Protein 8G9J (pdb70)

Radius of gyration: 16.68 Å; Cα contacts (8 Å, |Δi|>4): 279; chains: 1; bounding box: 42×38×26 Å

Solvent-accessible surface area: 9509 Å² total; per-residue (Å²): 61,122,131,50,5,121,134,7,38,89,35,0,108,41,35,20,113,84,7,93,160,20,39,117,146,66,5,64,118,25,0,86,124,0,0,95,61,0,39,100,10,0,65,60,0,40,145,56,60,7,61,31,102,39,0,8,129,0,0,16,8,0,1,121,3,0,31,27,3,4,87,104,10,28,113,113,8,5,26,67,0,0,111,14,0,6,102,0,0,44,38,0,0,90,5,0,47,128,48,48,3,46,25,98,30,0,5,125,0,0,30,31,0,1,106,7,0,25,28,1,0,138,117,13,35,68,140,12,0,50,70,0,0,133,15,0,4,77,0,0,38,35,0,0,94,6,0,36,133,40,37,27,42,80,122,29,0,99,104,0,10,72,30,0,67,114,6,0,75,20,0,27,170,68,20,40,128,99,1,45,84,76,2,56,114,13,42,62,98,2,59,78,28,14,113,79,2,67,124,126,92

Sequence (201 aa):
SEEIVEEAETALKALLEEAEKGGKEDALEIAEKLAELAKEALEVLLEAGASPELIVRLAETALKALLAIAELGGEELALEIARILAELAEVALEVLLELGASPELIVRLAETALEALLAIARLGGEELALEIARILAELAEVALEVLLELGASPELIKKLAETAEEALEAIAKLGGEELAEEIAKILAELAEVAKEVQKEL

Secondary structure (DSSP, 8-state):
-HHHHHHHHHHHHHHHHHHHHS-HHHHHHHHHHHHHHHHHHHHHHHHTT--HHHHHHHHHHHHHHHHHHHHHS-HHHHHHHHHHHHHHHHHHHHHHHHTT--HHHHHHHHHHHHHHHHHHHHHS-HHHHHHHHHHHHHHHHHHHHHHHHT---HHHHHHHHHHHHHHHHHHHTTS-HHHHHHHHHHHHHHHHHHHHHHHT-

Nearest PDB structures (foldseek):
  8g9j-assembly1_A  TM=1.005E+00  e=4.587E-24  synthetic construct
  8g9k-assembly1_A  TM=9.853E-01  e=4.147E-16  synthetic construct
  7ue2-assembly1_A  TM=2.444E-01  e=4.153E-05  synthetic construct
  8ii8-assembly1_A  TM=2.478E-01  e=6.014E-01  Pleurotus salmoneostramineus

B-factor: mean 46.66, std 16.53, range [13.76, 113.14]

Structure (mmCIF, N/CA/C/O backbone):
data_8G9J
#
_entry.id   8G9J
#
_cell.length_a   49.701
_cell.length_b   49.701
_cell.length_c   129.260
_cell.angle_alpha   90.000
_cell.angle_beta   90.000
_cell.angle_gamma   90.000
#
_symmetry.space_group_name_H-M   'P 41 21 2'
#
loop_
_entity.id
_entity.type
_entity.pdbx_description
1 polymer THR1
2 water water
#
loop_
_atom_site.group_PDB
_atom_site.id
_atom_site.type_symbol
_atom_site.label_atom_id
_atom_site.label_alt_id
_atom_site.label_comp_id
_atom_site.label_asym_id
_atom_site.label_entity_id
_atom_site.label_seq_id
_atom_site.pdbx_PDB_ins_code
_atom_site.Cartn_x
_atom_site.Cartn_y
_atom_site.Cartn_z
_atom_site.occupancy
_atom_site.B_iso_or_equiv
_atom_site.auth_seq_id
_atom_site.auth_comp_id
_atom_site.auth_asym_id
_atom_site.auth_atom_id
_atom_site.pdbx_PDB_model_num
ATOM 1 N N . SER A 1 20 ? 23.71067 19.29334 30.31715 1.000 61.18897 1 SER A N 1
ATOM 2 C CA . SER A 1 20 ? 22.48646 18.81032 29.68672 1.000 62.66698 1 SER A CA 1
ATOM 3 C C . SER A 1 20 ? 22.80127 17.88556 28.51378 1.000 54.25164 1 SER A C 1
ATOM 4 O O . SER A 1 20 ? 22.45281 16.70452 28.53122 1.000 61.23280 1 SER A O 1
ATOM 7 N N . GLU A 1 21 ? 23.45909 18.43339 27.48914 1.000 47.91517 2 GLU A N 1
ATOM 8 C CA . GLU A 1 21 ? 23.85393 17.61642 26.34656 1.000 46.06654 2 GLU A CA 1
ATOM 9 C C . GLU A 1 21 ? 24.95727 16.63467 26.71853 1.000 45.33636 2 GLU A C 1
ATOM 10 O O . GLU A 1 21 ? 25.07528 15.57189 26.09801 1.000 36.99616 2 GLU A O 1
ATOM 16 N N . GLU A 1 22 ? 25.77169 16.96961 27.72246 1.000 46.42584 3 GLU A N 1
ATOM 17 C CA . GLU A 1 22 ? 26.77096 16.02442 28.20647 1.000 48.26260 3 GLU A CA 1
ATOM 18 C C . GLU A 1 22 ? 26.12449 14.89143 28.99202 1.000 42.63720 3 GLU A C 1
ATOM 19 O O . GLU A 1 22 ? 26.64068 13.76789 28.99833 1.000 44.82055 3 GLU A O 1
ATOM 25 N N . ILE A 1 23 ? 25.00672 15.17150 29.66636 1.000 33.58672 4 ILE A N 1
ATOM 26 C CA . ILE A 1 23 ? 24.25373 14.12229 30.34559 1.000 42.09056 4 ILE A CA 1
ATOM 27 C C . ILE A 1 23 ? 23.71126 13.11894 29.33572 1.000 47.89944 4 ILE A C 1
ATOM 28 O O . ILE A 1 23 ? 23.69621 11.90853 29.58908 1.000 48.17987 4 ILE A O 1
ATOM 33 N N . VAL A 1 24 ? 23.26176 13.60244 28.17539 1.000 41.61419 5 VAL A N 1
ATOM 34 C CA . VAL A 1 24 ? 22.77243 12.70296 27.13682 1.000 37.15394 5 VAL A CA 1
ATOM 35 C C . VAL A 1 24 ? 23.90659 11.83745 26.60438 1.000 34.03417 5 VAL A C 1
ATOM 36 O O . VAL A 1 24 ? 23.73884 10.62970 26.39501 1.000 29.15619 5 VAL A O 1
ATOM 40 N N . GLU A 1 25 ? 25.08333 12.43404 26.40009 1.000 40.66372 6 GLU A N 1
ATOM 41 C CA . GLU A 1 25 ? 26.20306 11.70429 25.81053 1.000 43.18706 6 GLU A CA 1
ATOM 42 C C . GLU A 1 25 ? 26.71019 10.60707 26.73962 1.000 42.04845 6 GLU A C 1
ATOM 43 O O . GLU A 1 25 ? 27.02760 9.49805 26.29123 1.000 32.64860 6 GLU A O 1
ATOM 49 N N . GLU A 1 26 ? 26.81512 10.90156 28.03785 1.000 40.93670 7 GLU A N 1
ATOM 50 C CA . GLU A 1 26 ? 27.24418 9.87312 28.97952 1.000 40.38021 7 GLU A CA 1
ATOM 51 C C . GLU A 1 26 ? 26.17654 8.79973 29.13972 1.000 27.69124 7 GLU A C 1
ATOM 52 O O . GLU A 1 26 ? 26.49354 7.60698 29.21038 1.000 35.28685 7 GLU A O 1
ATOM 58 N N . ALA A 1 27 ? 24.90578 9.20480 29.20061 1.000 40.02765 8 ALA A N 1
ATOM 59 C CA . ALA A 1 27 ? 23.82463 8.23326 29.32493 1.000 36.44929 8 ALA A CA 1
ATOM 60 C C . ALA A 1 27 ? 23.75855 7.32224 28.10652 1.000 35.75747 8 ALA A C 1
ATOM 61 O O . ALA A 1 27 ? 23.60249 6.10271 28.24263 1.000 34.31849 8 ALA A O 1
ATOM 63 N N . GLU A 1 28 ? 23.88392 7.89650 26.90825 1.000 34.77720 9 GLU A N 1
ATOM 64 C CA . GLU A 1 28 ? 23.83867 7.09834 25.68845 1.000 33.52916 9 GLU A CA 1
ATOM 65 C C . GLU A 1 28 ? 25.00774 6.12408 25.60670 1.000 37.34420 9 GLU A C 1
ATOM 66 O O . GLU A 1 28 ? 24.85670 5.02223 25.06520 1.000 43.01362 9 GLU A O 1
ATOM 72 N N . THR A 1 29 ? 26.17396 6.50774 26.13335 1.000 44.84427 10 THR A N 1
ATOM 73 C CA . THR A 1 29 ? 27.31123 5.59275 26.15853 1.000 31.97223 10 THR A CA 1
ATOM 74 C C . THR A 1 29 ? 27.01472 4.37267 27.01935 1.000 32.93303 10 THR A C 1
ATOM 75 O O . THR A 1 29 ? 27.37489 3.24691 26.65528 1.000 46.70997 10 THR A O 1
ATOM 79 N N . ALA A 1 30 ? 26.35605 4.57757 28.16352 1.000 39.51406 11 ALA A N 1
ATOM 80 C CA . ALA A 1 30 ? 25.99740 3.45723 29.02575 1.000 32.72007 11 ALA A CA 1
ATOM 81 C C . ALA A 1 30 ? 24.93846 2.57969 28.37420 1.000 35.47434 11 ALA A C 1
ATOM 82 O O . ALA A 1 30 ? 25.00185 1.34855 28.47262 1.000 33.53675 11 ALA A O 1
ATOM 84 N N . LEU A 1 31 ? 23.95723 3.19411 27.70465 1.000 31.81728 12 LEU A N 1
ATOM 85 C CA . LEU A 1 31 ? 22.91712 2.41582 27.03825 1.000 29.18242 12 LEU A CA 1
ATOM 86 C C . LEU A 1 31 ? 23.50846 1.51734 25.95893 1.000 40.18460 12 LEU A C 1
ATOM 87 O O . LEU A 1 31 ? 23.14368 0.34014 25.85470 1.000 38.64907 12 LEU A O 1
ATOM 92 N N . LYS A 1 32 ? 24.43325 2.04645 25.15542 1.000 27.57833 13 LYS A N 1
ATOM 93 C CA . LYS A 1 32 ? 25.08414 1.21320 24.15023 1.000 26.85015 13 LYS A CA 1
ATOM 94 C C . LYS A 1 32 ? 25.99995 0.17987 24.79727 1.000 37.06320 13 LYS A C 1
ATOM 95 O O . LYS A 1 32 ? 26.07500 -0.96472 24.33424 1.000 28.95191 13 LYS A O 1
ATOM 101 N N . ALA A 1 33 ? 26.69379 0.55713 25.87608 1.000 33.26195 14 ALA A N 1
ATOM 102 C CA . ALA A 1 33 ? 27.56827 -0.39421 26.55719 1.000 26.13819 14 ALA A CA 1
ATOM 103 C C . ALA A 1 33 ? 26.78092 -1.57807 27.10353 1.000 28.96795 14 ALA A C 1
ATOM 104 O O . ALA A 1 33 ? 27.23580 -2.72472 27.01672 1.000 32.55708 14 ALA A O 1
ATOM 106 N N . LEU A 1 34 ? 25.59896 -1.32179 27.67159 1.000 37.95132 15 LEU A N 1
ATOM 107 C CA . LEU A 1 34 ? 24.76800 -2.41179 28.17656 1.000 33.15814 15 LEU A CA 1
ATOM 108 C C . LEU A 1 34 ? 24.22041 -3.26144 27.03891 1.000 38.69210 15 LEU A C 1
ATOM 109 O O . LEU A 1 34 ? 24.13391 -4.48965 27.15897 1.000 48.52688 15 LEU A O 1
ATOM 114 N N . LEU A 1 35 ? 23.84294 -2.62107 25.92986 1.000 33.93033 16 LEU A N 1
ATOM 115 C CA . LEU A 1 35 ? 23.33903 -3.35547 24.77538 1.000 35.27139 16 LEU A CA 1
ATOM 116 C C . LEU A 1 35 ? 24.35678 -4.37622 24.28228 1.000 36.30322 16 LEU A C 1
ATOM 117 O O . LEU A 1 35 ? 23.99775 -5.51676 23.96692 1.000 44.74145 16 LEU A O 1
ATOM 122 N N . GLU A 1 36 ? 25.63463 -3.98734 24.22192 1.000 47.42496 17 GLU A N 1
ATOM 123 C CA . GLU A 1 36 ? 26.67278 -4.90843 23.76923 1.000 38.49356 17 GLU A CA 1
ATOM 124 C C . GLU A 1 36 ? 26.76200 -6.12679 24.67738 1.000 44.02007 17 GLU A C 1
ATOM 125 O O . GLU A 1 36 ? 26.87185 -7.26114 24.19797 1.000 56.05517 17 GLU A O 1
ATOM 131 N N . GLU A 1 37 ? 26.71328 -5.91443 25.99428 1.000 43.43930 18 GLU A N 1
ATOM 132 C CA . GLU A 1 37 ? 26.76655 -7.03601 26.92370 1.000 42.77503 18 GLU A CA 1
ATOM 133 C C . GLU A 1 37 ? 25.48265 -7.85110 26.91557 1.000 35.21541 18 GLU A C 1
ATOM 134 O O . GLU A 1 37 ? 25.49398 -9.00488 27.35766 1.000 47.65602 18 GLU A O 1
ATOM 140 N N . ALA A 1 38 ? 24.37901 -7.28153 26.42804 1.000 43.37187 19 ALA A N 1
ATOM 141 C CA . ALA A 1 38 ? 23.16701 -8.07149 26.24748 1.000 50.24571 19 ALA A CA 1
ATOM 142 C C . ALA A 1 38 ? 23.29760 -9.00952 25.05469 1.000 57.15151 19 ALA A C 1
ATOM 143 O O . ALA A 1 38 ? 22.82905 -10.15243 25.10350 1.000 55.08854 19 ALA A O 1
ATOM 145 N N . GLU A 1 39 ? 23.94249 -8.54540 23.98292 1.000 45.80125 20 GLU A N 1
ATOM 146 C CA . GLU A 1 39 ? 24.13799 -9.38457 22.80570 1.000 54.49105 20 GLU A CA 1
ATOM 147 C C . GLU A 1 39 ? 25.17093 -10.47421 23.07051 1.000 65.13755 20 GLU A C 1
ATOM 148 O O . GLU A 1 39 ? 24.96345 -11.63986 22.71423 1.000 58.72867 20 GLU A O 1
ATOM 154 N N . LYS A 1 40 ? 26.29592 -10.10961 23.69101 1.000 72.11991 21 LYS A N 1
ATOM 155 C CA . LYS A 1 40 ? 27.33817 -11.08822 23.98863 1.000 66.15311 21 LYS A CA 1
ATOM 156 C C . LYS A 1 40 ? 26.81323 -12.19191 24.89899 1.000 66.43995 21 LYS A C 1
ATOM 157 O O . LYS A 1 40 ? 26.99613 -13.38329 24.62192 1.000 79.71664 21 LYS A O 1
ATOM 163 N N . GLY A 1 41 ? 26.15788 -11.81441 25.99064 1.000 58.62346 22 GLY A N 1
ATOM 164 C CA . GLY A 1 41 ? 25.59658 -12.79418 26.89337 1.000 78.11037 22 GLY A CA 1
ATOM 165 C C . GLY A 1 41 ? 24.38846 -13.49525 26.30139 1.000 72.22400 22 GLY A C 1
ATOM 166 O O . GLY A 1 41 ? 23.81360 -13.08730 25.29080 1.000 50.95321 22 GLY A O 1
ATOM 167 N N . GLY A 1 42 ? 24.00271 -14.58784 26.95265 1.000 82.32824 23 GLY A N 1
ATOM 168 C CA . GLY A 1 42 ? 22.82464 -15.31989 26.54197 1.000 76.50330 23 GLY A CA 1
ATOM 169 C C . GLY A 1 42 ? 21.54685 -14.59265 26.91214 1.000 73.01927 23 GLY A C 1
ATOM 170 O O . GLY A 1 42 ? 21.54590 -13.55116 27.57027 1.000 77.29953 23 GLY A O 1
ATOM 171 N N . LYS A 1 43 ? 20.42405 -15.16575 26.47394 1.000 76.72639 24 LYS A N 1
ATOM 172 C CA . LYS A 1 43 ? 19.12530 -14.57184 26.76784 1.000 72.89799 24 LYS A CA 1
ATOM 173 C C . LYS A 1 43 ? 18.77383 -14.62729 28.24944 1.000 69.90354 24 LYS A C 1
ATOM 174 O O . LYS A 1 43 ? 17.82176 -13.95881 28.66802 1.000 80.56579 24 LYS A O 1
ATOM 180 N N . GLU A 1 44 ? 19.51221 -15.40374 29.04663 1.000 80.97745 25 GLU A N 1
ATOM 181 C CA . GLU A 1 44 ? 19.26372 -15.44394 30.48471 1.000 84.62191 25 GLU A CA 1
ATOM 182 C C . GLU A 1 44 ? 19.62054 -14.11691 31.14474 1.000 74.04482 25 GLU A C 1
ATOM 183 O O . GLU A 1 44 ? 18.89020 -13.63134 32.01745 1.000 62.74616 25 GLU A O 1
ATOM 189 N N . ASP A 1 45 ? 20.73801 -13.51794 30.74185 1.000 85.53809 26 ASP A N 1
ATOM 190 C CA . ASP A 1 45 ? 21.17605 -12.24094 31.28297 1.000 83.36332 26 ASP A CA 1
ATOM 191 C C . ASP A 1 45 ? 20.62707 -11.04998 30.50872 1.000 77.05538 26 ASP A C 1
ATOM 192 O O . ASP A 1 45 ? 20.75200 -9.91410 30.97915 1.000 66.39265 26 ASP A O 1
ATOM 197 N N . ALA A 1 46 ? 20.01934 -11.28083 29.34218 1.000 78.88685 27 ALA A N 1
ATOM 198 C CA . ALA A 1 46 ? 19.50023 -10.18286 28.53650 1.000 58.72265 27 ALA A CA 1
ATOM 199 C C . ALA A 1 46 ? 18.32013 -9.48154 29.19427 1.000 58.49817 27 ALA A C 1
ATOM 200 O O . ALA A 1 46 ? 18.04311 -8.32422 28.86379 1.000 52.26780 27 ALA A O 1
ATOM 202 N N . LEU A 1 47 ? 17.61681 -10.14713 30.11077 1.000 67.07185 28 LEU A N 1
ATOM 203 C CA . LEU A 1 47 ? 16.49917 -9.49025 30.77762 1.000 54.82656 28 LEU A CA 1
ATOM 204 C C . LEU A 1 47 ? 16.97215 -8.59993 31.92015 1.000 46.51500 28 LEU A C 1
ATOM 205 O O . LEU A 1 47 ? 16.42395 -7.51108 32.12597 1.000 52.27737 28 LEU A O 1
ATOM 210 N N . GLU A 1 48 ? 17.97886 -9.04654 32.67756 1.000 47.59630 29 GLU A N 1
ATOM 211 C CA . GLU A 1 48 ? 18.55260 -8.19250 33.71285 1.000 60.75772 29 GLU A CA 1
ATOM 212 C C . GLU A 1 48 ? 19.20285 -6.95654 33.10354 1.000 55.24818 29 GLU A C 1
ATOM 213 O O . GLU A 1 48 ? 19.15091 -5.86738 33.68638 1.000 44.84639 29 GLU A O 1
ATOM 219 N N . ILE A 1 49 ? 19.81460 -7.10307 31.92616 1.000 50.11969 30 ILE A N 1
ATOM 220 C CA . ILE A 1 49 ? 20.43463 -5.95647 31.27049 1.000 47.23375 30 ILE A CA 1
ATOM 221 C C . ILE A 1 49 ? 19.36889 -5.03235 30.69425 1.000 44.12552 30 ILE A C 1
ATOM 222 O O . ILE A 1 49 ? 19.52307 -3.80458 30.70076 1.000 35.03619 30 ILE A O 1
ATOM 227 N N . ALA A 1 50 ? 18.26795 -5.60317 30.19525 1.000 40.67052 31 ALA A N 1
ATOM 228 C CA . ALA A 1 50 ? 17.17764 -4.77811 29.68454 1.000 33.58320 31 ALA A CA 1
ATOM 229 C C . ALA A 1 50 ? 16.54157 -3.96318 30.80074 1.000 37.63205 31 ALA A C 1
ATOM 230 O O . ALA A 1 50 ? 16.20816 -2.78803 30.61008 1.000 40.97803 31 ALA A O 1
ATOM 232 N N . GLU A 1 51 ? 16.37132 -4.56467 31.97898 1.000 39.37491 32 GLU A N 1
ATOM 233 C CA . GLU A 1 51 ? 15.80994 -3.81412 33.09677 1.000 28.17647 32 GLU A CA 1
ATOM 234 C C . GLU A 1 51 ? 16.79796 -2.77652 33.61035 1.000 39.48503 32 GLU A C 1
ATOM 235 O O . GLU A 1 51 ? 16.39891 -1.69222 34.05202 1.000 39.68081 32 GLU A O 1
ATOM 241 N N . LYS A 1 52 ? 18.09304 -3.09327 33.56306 1.000 51.00462 33 LYS A N 1
ATOM 242 C CA . LYS A 1 52 ? 19.10596 -2.14035 34.00307 1.000 42.30226 33 LYS A CA 1
ATOM 243 C C . LYS A 1 52 ? 19.29631 -1.02418 32.98376 1.000 43.49815 33 LYS A C 1
ATOM 244 O O . LYS A 1 52 ? 19.68274 0.09241 33.34880 1.000 44.36739 33 LYS A O 1
ATOM 250 N N . LEU A 1 53 ? 19.02162 -1.30633 31.70866 1.000 45.34935 34 LEU A N 1
ATOM 251 C CA . LEU A 1 53 ? 19.12111 -0.28556 30.67044 1.000 36.41801 34 LEU A CA 1
ATOM 252 C C . LEU A 1 53 ? 17.97930 0.72111 30.77511 1.000 45.14064 34 LEU A C 1
ATOM 253 O O . LEU A 1 53 ? 18.17592 1.92205 30.55032 1.000 36.86607 34 LEU A O 1
ATOM 258 N N . ALA A 1 54 ? 16.77952 0.25373 31.12220 1.000 48.41640 35 ALA A N 1
ATOM 259 C CA . ALA A 1 54 ? 15.64521 1.16203 31.23941 1.000 45.79805 35 ALA A CA 1
ATOM 260 C C . ALA A 1 54 ? 15.71763 1.99081 32.51492 1.000 39.26519 35 ALA A C 1
ATOM 261 O O . ALA A 1 54 ? 15.36794 3.17629 32.50549 1.000 42.97449 35 ALA A O 1
ATOM 263 N N . GLU A 1 55 ? 16.15679 1.38626 33.62223 1.000 34.18313 36 GLU A N 1
ATOM 264 C CA . GLU A 1 55 ? 16.30410 2.14740 34.85800 1.000 35.93532 36 GLU A CA 1
ATOM 265 C C . GLU A 1 55 ? 17.37037 3.22706 34.72560 1.000 34.41694 36 GLU A C 1
ATOM 266 O O . GLU A 1 55 ? 17.23141 4.30848 35.30720 1.000 41.97794 36 GLU A O 1
ATOM 272 N N . LEU A 1 56 ? 18.43509 2.96137 33.96904 1.000 36.22855 37 LEU A N 1
ATOM 273 C CA . LEU A 1 56 ? 19.43617 3.99624 33.73970 1.000 36.96119 37 LEU A CA 1
ATOM 274 C C . LEU A 1 56 ? 18.87220 5.11046 32.86924 1.000 37.24723 37 LEU A C 1
ATOM 275 O O . LEU A 1 56 ? 19.12687 6.29492 33.11847 1.000 54.21964 37 LEU A O 1
ATOM 280 N N . ALA A 1 57 ? 18.10651 4.75017 31.84055 1.000 30.79330 38 ALA A N 1
ATOM 281 C CA . ALA A 1 57 ? 17.51499 5.76623 30.97955 1.000 32.77059 38 ALA A CA 1
ATOM 282 C C . ALA A 1 57 ? 16.47077 6.58164 31.72609 1.000 32.09309 38 ALA A C 1
ATOM 283 O O . ALA A 1 57 ? 16.41072 7.80771 31.57903 1.000 27.20773 38 ALA A O 1
ATOM 285 N N . LYS A 1 58 ? 15.63786 5.92256 32.53157 1.000 31.12184 39 LYS A N 1
ATOM 286 C CA . LYS A 1 58 ? 14.63412 6.66103 33.28865 1.000 24.03577 39 LYS A CA 1
ATOM 287 C C . LYS A 1 58 ? 15.28165 7.62482 34.27228 1.000 29.04536 39 LYS A C 1
ATOM 288 O O . LYS A 1 58 ? 14.85595 8.77963 34.38173 1.000 37.18782 39 LYS A O 1
ATOM 294 N N . GLU A 1 59 ? 16.33254 7.18465 34.96967 1.000 34.19974 40 GLU A N 1
ATOM 295 C CA . GLU A 1 59 ? 17.00589 8.07033 35.91332 1.000 32.90433 40 GLU A CA 1
ATOM 296 C C . GLU A 1 59 ? 17.67418 9.23298 35.19671 1.000 35.47127 40 GLU A C 1
ATOM 297 O O . GLU A 1 59 ? 17.77896 10.32992 35.75609 1.000 49.36122 40 GLU A O 1
ATOM 303 N N . ALA A 1 60 ? 18.12325 9.01622 33.95886 1.000 41.68104 41 ALA A N 1
ATOM 304 C CA . ALA A 1 60 ? 18.74054 10.09338 33.19446 1.000 35.89967 41 ALA A CA 1
ATOM 305 C C . ALA A 1 60 ? 17.70285 11.08592 32.68824 1.000 47.05739 41 ALA A C 1
ATOM 306 O O . ALA A 1 60 ? 18.00931 12.27317 32.51853 1.000 56.48932 41 ALA A O 1
ATOM 308 N N . LEU A 1 61 ? 16.47885 10.61811 32.43096 1.000 46.36368 42 LEU A N 1
ATOM 309 C CA . LEU A 1 61 ? 15.41104 11.52723 32.03182 1.000 32.90127 42 LEU A CA 1
ATOM 310 C C . LEU A 1 61 ? 15.05593 12.48319 33.16234 1.000 38.57356 42 LEU A C 1
ATOM 311 O O . LEU A 1 61 ? 14.74683 13.65436 32.91597 1.000 46.16061 42 LEU A O 1
ATOM 316 N N . GLU A 1 62 ? 15.09830 12.00471 34.40965 1.000 48.18263 43 GLU A N 1
ATOM 317 C CA . GLU A 1 62 ? 14.77787 12.87141 35.53973 1.000 51.60187 43 GLU A CA 1
ATOM 318 C C . GLU A 1 62 ? 15.85548 13.92846 35.74351 1.000 51.11750 43 GLU A C 1
ATOM 319 O O . GLU A 1 62 ? 15.55233 15.06707 36.11775 1.000 61.60498 43 GLU A O 1
ATOM 325 N N . VAL A 1 63 ? 17.11980 13.57046 35.50646 1.000 55.23344 44 VAL A N 1
ATOM 326 C CA . VAL A 1 63 ? 18.19736 14.55131 35.60519 1.000 43.97499 44 VAL A CA 1
ATOM 327 C C . VAL A 1 63 ? 18.03432 15.62225 34.53547 1.000 46.51384 44 VAL A C 1
ATOM 328 O O . VAL A 1 63 ? 18.23373 16.81529 34.79335 1.000 52.54270 44 VAL A O 1
ATOM 332 N N . LEU A 1 64 ? 17.66347 15.21571 33.31906 1.000 41.83532 45 LEU A N 1
ATOM 333 C CA . LEU A 1 64 ? 17.39398 16.19063 32.26891 1.000 45.88281 45 LEU A CA 1
ATOM 334 C C . LEU A 1 64 ? 16.11333 16.96642 32.54283 1.000 48.70611 45 LEU A C 1
ATOM 335 O O . LEU A 1 64 ? 15.95409 18.09079 32.05352 1.000 50.57692 45 LEU A O 1
ATOM 340 N N . LEU A 1 65 ? 15.19135 16.38041 33.31004 1.000 55.40936 46 LEU A N 1
ATOM 341 C CA . LEU A 1 65 ? 13.96406 17.07988 33.67820 1.000 50.72708 46 LEU A CA 1
ATOM 342 C C . LEU A 1 65 ? 14.25911 18.26117 34.59368 1.000 56.62658 46 LEU A C 1
ATOM 343 O O . LEU A 1 65 ? 13.84231 19.39292 34.31959 1.000 54.70738 46 LEU A O 1
ATOM 348 N N . GLU A 1 66 ? 14.98030 18.01545 35.68976 1.000 72.57669 47 GLU A N 1
ATOM 349 C CA . GLU A 1 66 ? 15.29848 19.07323 36.64012 1.000 67.83025 47 GLU A CA 1
ATOM 350 C C . GLU A 1 66 ? 16.37386 20.02165 36.12649 1.000 64.01890 47 GLU A C 1
ATOM 351 O O . GLU A 1 66 ? 16.55293 21.09720 36.70886 1.000 78.64643 47 GLU A O 1
ATOM 357 N N . ALA A 1 67 ? 17.07956 19.65914 35.05558 1.000 60.11301 48 ALA A N 1
ATOM 358 C CA . ALA A 1 67 ? 18.09070 20.51708 34.45248 1.000 49.10195 48 ALA A CA 1
ATOM 359 C C . ALA A 1 67 ? 17.53565 21.40939 33.34891 1.000 55.00867 48 ALA A C 1
ATOM 360 O O . ALA A 1 67 ? 18.28364 22.22708 32.80317 1.000 67.74298 48 ALA A O 1
ATOM 362 N N . GLY A 1 68 ? 16.25485 21.27354 33.00704 1.000 46.65394 49 GLY A N 1
ATOM 363 C CA . GLY A 1 68 ? 15.64197 22.10204 31.98581 1.000 54.89345 49 GLY A CA 1
ATOM 364 C C . GLY A 1 68 ? 16.20235 21.88337 30.59417 1.000 53.70267 49 GLY A C 1
ATOM 365 O O . GLY A 1 68 ? 16.48602 22.84727 29.87749 1.000 55.67446 49 GLY A O 1
ATOM 366 N N . ALA A 1 69 ? 16.35731 20.62283 30.19711 1.000 44.17593 50 ALA A N 1
ATOM 367 C CA . ALA A 1 69 ? 16.95487 20.28174 28.91590 1.000 50.30116 50 ALA A CA 1
ATOM 368 C C . ALA A 1 69 ? 15.95301 20.45780 27.77664 1.000 49.78352 50 ALA A C 1
ATOM 369 O O . ALA A 1 69 ? 14.73416 20.42579 27.97145 1.000 52.04184 50 ALA A O 1
ATOM 371 N N . SER A 1 70 ? 16.48736 20.65084 26.57274 1.000 52.38165 51 SER A N 1
ATOM 372 C CA . SER A 1 70 ? 15.63202 20.79975 25.40393 1.000 48.57257 51 SER A CA 1
ATOM 373 C C . SER A 1 70 ? 14.86224 19.50525 25.16137 1.000 50.82933 51 SER A C 1
ATOM 374 O O . SER A 1 70 ? 15.39827 18.41571 25.39380 1.000 49.02957 51 SER A O 1
ATOM 377 N N . PRO A 1 71 ? 13.60756 19.57576 24.71119 1.000 51.63071 52 PRO A N 1
ATOM 378 C CA . PRO A 1 71 ? 12.82804 18.34314 24.51975 1.000 47.30406 52 PRO A CA 1
ATOM 379 C C . PRO A 1 71 ? 13.42482 17.39677 23.49272 1.000 37.68507 52 PRO A C 1
ATOM 380 O O . PRO A 1 71 ? 13.15321 16.19071 23.55434 1.000 40.89475 52 PRO A O 1
ATOM 384 N N . GLU A 1 72 ? 14.23337 17.89671 22.55557 1.000 39.37033 53 GLU A N 1
ATOM 385 C CA . GLU A 1 72 ? 14.86804 17.00817 21.58662 1.000 35.42761 53 GLU A CA 1
ATOM 386 C C . GLU A 1 72 ? 15.85908 16.07048 22.26407 1.000 33.61243 53 GLU A C 1
ATOM 387 O O . GLU A 1 72 ? 15.96440 14.89661 21.88975 1.000 31.97057 53 GLU A O 1
ATOM 393 N N . LEU A 1 73 ? 16.59206 16.56781 23.26458 1.000 41.88498 54 LEU A N 1
ATOM 394 C CA . LEU A 1 73 ? 17.49206 15.70200 24.02086 1.000 45.43691 54 LEU A CA 1
ATOM 395 C C . LEU A 1 73 ? 16.72075 14.61028 24.75248 1.000 36.02639 54 LEU A C 1
ATOM 396 O O . LEU A 1 73 ? 17.17709 13.46380 24.82723 1.000 33.47203 54 LEU A O 1
ATOM 401 N N . ILE A 1 74 ? 15.54856 14.94984 25.29431 1.000 32.14514 55 ILE A N 1
ATOM 402 C CA . ILE A 1 74 ? 14.70030 13.95546 25.94557 1.000 24.57476 55 ILE A CA 1
ATOM 403 C C . ILE A 1 74 ? 14.26514 12.89030 24.94757 1.000 37.19687 55 ILE A C 1
ATOM 404 O O . ILE A 1 74 ? 14.26464 11.69077 25.25497 1.000 33.36248 55 ILE A O 1
ATOM 409 N N . VAL A 1 75 ? 13.88561 13.31140 23.73767 1.000 32.09957 56 VAL A N 1
ATOM 410 C CA . VAL A 1 75 ? 13.42263 12.36541 22.72754 1.000 20.65716 56 VAL A CA 1
ATOM 411 C C . VAL A 1 75 ? 14.56834 11.48453 22.25016 1.000 25.57657 56 VAL A C 1
ATOM 412 O O . VAL A 1 75 ? 14.41160 10.26514 22.10750 1.000 32.01012 56 VAL A O 1
ATOM 416 N N . ARG A 1 76 ? 15.73440 12.08156 21.99044 1.000 18.62866 57 ARG A N 1
ATOM 417 C CA . ARG A 1 76 ? 16.89157 11.29139 21.57739 1.000 33.76909 57 ARG A CA 1
ATOM 418 C C . ARG A 1 76 ? 17.23855 10.23889 22.62378 1.000 35.12669 57 ARG A C 1
ATOM 419 O O . ARG A 1 76 ? 17.36893 9.04914 22.30785 1.000 23.89285 57 ARG A O 1
ATOM 427 N N . LEU A 1 77 ? 17.38228 10.66210 23.88262 1.000 32.92617 58 LEU A N 1
ATOM 428 C CA . LEU A 1 77 ? 17.68477 9.71946 24.95452 1.000 30.05846 58 LEU A CA 1
ATOM 429 C C . LEU A 1 77 ? 16.61519 8.63921 25.05694 1.000 24.45281 58 LEU A C 1
ATOM 430 O O . LEU A 1 77 ? 16.93120 7.45570 25.22507 1.000 28.24442 58 LEU A O 1
ATOM 435 N N . ALA A 1 78 ? 15.34260 9.02389 24.94634 1.000 35.32273 59 ALA A N 1
ATOM 436 C CA . ALA A 1 78 ? 14.26856 8.03891 25.02106 1.000 22.95782 59 ALA A CA 1
ATOM 437 C C . ALA A 1 78 ? 14.33735 7.06124 23.85360 1.000 29.03440 59 ALA A C 1
ATOM 438 O O . ALA A 1 78 ? 14.31408 5.84102 24.05252 1.000 31.70222 59 ALA A O 1
ATOM 440 N N . GLU A 1 79 ? 14.44055 7.58093 22.62593 1.000 36.70383 60 GLU A N 1
ATOM 441 C CA . GLU A 1 79 ? 14.48161 6.71241 21.45226 1.000 34.75422 60 GLU A CA 1
ATOM 442 C C . GLU A 1 79 ? 15.71984 5.82453 21.45736 1.000 38.21537 60 GLU A C 1
ATOM 443 O O . GLU A 1 79 ? 15.66234 4.66796 21.02289 1.000 36.58667 60 GLU A O 1
ATOM 449 N N . THR A 1 80 ? 16.85558 6.35342 21.92321 1.000 27.73871 61 THR A N 1
ATOM 450 C CA . THR A 1 80 ? 18.05622 5.53037 22.03227 1.000 26.12195 61 THR A CA 1
ATOM 451 C C . THR A 1 80 ? 17.80299 4.31613 22.91504 1.000 22.47591 61 THR A C 1
ATOM 452 O O . THR A 1 80 ? 18.18610 3.19182 22.56803 1.000 19.17101 61 THR A O 1
ATOM 456 N N . ALA A 1 81 ? 17.13831 4.52183 24.05357 1.000 29.82506 62 ALA A N 1
ATOM 457 C CA . ALA A 1 81 ? 16.82910 3.40492 24.93597 1.000 30.78049 62 ALA A CA 1
ATOM 458 C C . ALA A 1 81 ? 15.71842 2.53611 24.36718 1.000 19.28946 62 ALA A C 1
ATOM 459 O O . ALA A 1 81 ? 15.72208 1.31890 24.57691 1.000 26.44099 62 ALA A O 1
ATOM 461 N N . LEU A 1 82 ? 14.76587 3.13292 23.64508 1.000 21.40493 63 LEU A N 1
ATOM 462 C CA . LEU A 1 82 ? 13.71428 2.33347 23.02233 1.000 21.16254 63 LEU A CA 1
ATOM 463 C C . LEU A 1 82 ? 14.28477 1.41154 21.95110 1.000 20.71195 63 LEU A C 1
ATOM 464 O O . LEU A 1 82 ? 13.89860 0.24035 21.86490 1.000 25.65238 63 LEU A O 1
ATOM 469 N N . LYS A 1 83 ? 15.21121 1.91461 21.13074 1.000 21.79935 64 LYS A N 1
ATOM 470 C CA . LYS A 1 83 ? 15.81467 1.06891 20.10522 1.000 21.20920 64 LYS A CA 1
ATOM 471 C C . LYS A 1 83 ? 16.64104 -0.05179 20.72860 1.000 29.40941 64 LYS A C 1
ATOM 472 O O . LYS A 1 83 ? 16.55153 -1.20978 20.29939 1.000 23.30900 64 LYS A O 1
ATOM 478 N N . ALA A 1 84 ? 17.44062 0.26849 21.75026 1.000 19.94710 65 ALA A N 1
ATOM 479 C CA . ALA A 1 84 ? 18.22188 -0.76150 22.43023 1.000 26.67703 65 ALA A CA 1
ATOM 480 C C . ALA A 1 84 ? 17.32338 -1.84722 23.01307 1.000 30.43209 65 ALA A C 1
ATOM 481 O O . ALA A 1 84 ? 17.60979 -3.04202 22.87164 1.000 35.86815 65 ALA A O 1
ATOM 483 N N . LEU A 1 85 ? 16.23439 -1.45077 23.67781 1.000 19.46178 66 LEU A N 1
ATOM 484 C CA . LEU A 1 85 ? 15.28949 -2.43084 24.20440 1.000 15.79021 66 LEU A CA 1
ATOM 485 C C . LEU A 1 85 ? 14.69127 -3.27379 23.08652 1.000 24.67562 66 LEU A C 1
ATOM 486 O O . LEU A 1 85 ? 14.56201 -4.49679 23.22119 1.000 29.48478 66 LEU A O 1
ATOM 491 N N . LEU A 1 86 ? 14.32584 -2.63653 21.97132 1.000 25.21383 67 LEU A N 1
ATOM 492 C CA . LEU A 1 86 ? 13.81414 -3.37965 20.82563 1.000 18.87219 67 LEU A CA 1
ATOM 493 C C . LEU A 1 86 ? 14.84769 -4.36970 20.30547 1.000 28.04397 67 LEU A C 1
ATOM 494 O O . LEU A 1 86 ? 14.51350 -5.52009 19.99786 1.000 36.08791 67 LEU A O 1
ATOM 499 N N . ALA A 1 87 ? 16.11140 -3.94311 20.20839 1.000 27.01435 68 ALA A N 1
ATOM 500 C CA . ALA A 1 87 ? 17.15780 -4.82890 19.70576 1.000 27.77882 68 ALA A CA 1
ATOM 501 C C . ALA A 1 87 ? 17.28849 -6.07703 20.56833 1.000 33.48976 68 ALA A C 1
ATOM 502 O O . ALA A 1 87 ? 17.45351 -7.18628 20.04668 1.000 37.75082 68 ALA A O 1
ATOM 504 N N . ILE A 1 88 ? 17.21145 -5.91656 21.89143 1.000 21.25563 69 ILE A N 1
ATOM 505 C CA . ILE A 1 88 ? 17.28038 -7.06749 22.78596 1.000 27.00407 69 ILE A CA 1
ATOM 506 C C . ILE A 1 88 ? 16.06945 -7.97363 22.58752 1.000 28.79420 69 ILE A C 1
ATOM 507 O O . ILE A 1 88 ? 16.19393 -9.20428 22.57366 1.000 36.03418 69 ILE A O 1
ATOM 512 N N . ALA A 1 89 ? 14.88156 -7.38494 22.42241 1.000 34.74030 70 ALA A N 1
ATOM 513 C CA . ALA A 1 89 ? 13.68127 -8.19228 22.22282 1.000 33.65722 70 ALA A CA 1
ATOM 514 C C . ALA A 1 89 ? 13.73320 -8.94563 20.90017 1.000 33.87481 70 ALA A C 1
ATOM 515 O O . ALA A 1 89 ? 13.31230 -10.10632 20.82320 1.000 34.75407 70 ALA A O 1
ATOM 517 N N . GLU A 1 90 ? 14.24064 -8.30173 19.84738 1.000 36.22431 71 GLU A N 1
ATOM 518 C CA . GLU A 1 90 ? 14.38949 -8.98482 18.56670 1.000 38.18917 71 GLU A CA 1
ATOM 519 C C . GLU A 1 90 ? 15.34762 -10.16370 18.68546 1.000 42.02415 71 GLU A C 1
ATOM 520 O O . GLU A 1 90 ? 15.03958 -11.27598 18.24380 1.000 45.29224 71 GLU A O 1
ATOM 526 N N . LEU A 1 91 ? 16.51568 -9.93945 19.29157 1.000 37.06203 72 LEU A N 1
ATOM 527 C CA . LEU A 1 91 ? 17.47730 -11.02200 19.47332 1.000 37.67541 72 LEU A CA 1
ATOM 528 C C . LEU A 1 91 ? 16.93985 -12.08544 20.41771 1.000 36.07072 72 LEU A C 1
ATOM 529 O O . LEU A 1 91 ? 17.19756 -13.28030 20.23154 1.000 44.38239 72 LEU A O 1
ATOM 534 N N . GLY A 1 92 ? 16.20274 -11.66847 21.43874 1.000 46.65437 73 GLY A N 1
ATOM 535 C CA . GLY A 1 92 ? 15.68383 -12.59665 22.42054 1.000 47.99805 73 GLY A CA 1
ATOM 536 C C . GLY A 1 92 ? 14.46943 -13.35953 21.92608 1.000 46.33266 73 GLY A C 1
ATOM 537 O O . GLY A 1 92 ? 13.85792 -13.03951 20.90335 1.000 41.81256 73 GLY A O 1
ATOM 538 N N . GLY A 1 93 ? 14.10950 -14.38650 22.69038 1.000 43.87528 74 GLY A N 1
ATOM 539 C CA . GLY A 1 93 ? 13.04002 -15.28084 22.30397 1.000 81.10392 74 GLY A CA 1
ATOM 540 C C . GLY A 1 93 ? 11.66570 -14.64317 22.37988 1.000 71.14169 74 GLY A C 1
ATOM 541 O O . GLY A 1 93 ? 11.50493 -13.42671 22.48261 1.000 45.80692 74 GLY A O 1
ATOM 542 N N . GLU A 1 94 ? 10.64506 -15.50959 22.31833 1.000 87.35374 75 GLU A N 1
ATOM 543 C CA . GLU A 1 94 ? 9.26619 -15.03966 22.39984 1.000 77.69275 75 GLU A CA 1
ATOM 544 C C . GLU A 1 94 ? 8.92533 -14.57406 23.80966 1.000 67.19767 75 GLU A C 1
ATOM 545 O O . GLU A 1 94 ? 8.22218 -13.57174 23.98117 1.000 68.00000 75 GLU A O 1
ATOM 551 N N . GLU A 1 95 ? 9.40655 -15.28921 24.83233 1.000 64.97751 76 GLU A N 1
ATOM 552 C CA . GLU A 1 95 ? 9.15624 -14.85754 26.20376 1.000 63.23561 76 GLU A CA 1
ATOM 553 C C . GLU A 1 95 ? 9.85338 -13.53462 26.49504 1.000 66.58546 76 GLU A C 1
ATOM 554 O O . GLU A 1 95 ? 9.28368 -12.66464 27.16189 1.000 62.56593 76 GLU A O 1
ATOM 560 N N . LEU A 1 96 ? 11.07623 -13.35567 25.98529 1.000 56.56190 77 LEU A N 1
ATOM 561 C CA . LEU A 1 96 ? 11.80713 -12.11984 26.22882 1.000 44.92229 77 LEU A CA 1
ATOM 562 C C . LEU A 1 96 ? 11.18326 -10.94958 25.48052 1.000 51.91408 77 LEU A C 1
ATOM 563 O O . LEU A 1 96 ? 11.26399 -9.80640 25.94538 1.000 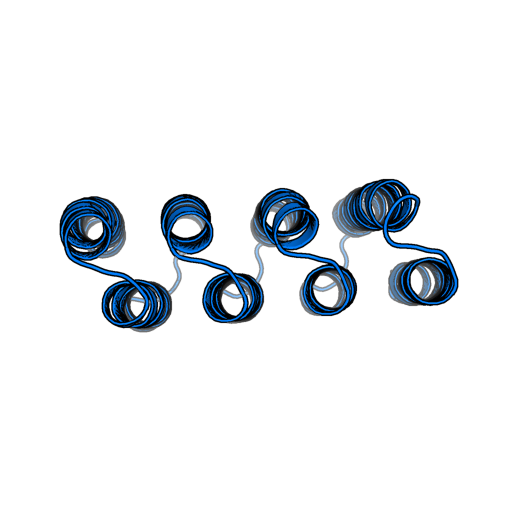49.51020 77 LEU A O 1
ATOM 568 N N . ALA A 1 97 ? 10.54991 -11.21523 24.33416 1.000 38.52761 78 ALA A N 1
ATOM 569 C CA . ALA A 1 97 ? 9.94160 -10.14222 23.55562 1.000 35.53402 78 ALA A CA 1
ATOM 570 C C . ALA A 1 97 ? 8.84991 -9.44138 24.35404 1.000 38.14622 78 ALA A C 1
ATOM 571 O O . ALA A 1 97 ? 8.84066 -8.21030 24.46627 1.000 35.46320 78 ALA A O 1
ATOM 573 N N . LEU A 1 98 ? 7.92821 -10.21509 24.93376 1.000 40.51821 79 LEU A N 1
ATOM 574 C CA . LEU A 1 98 ? 6.82049 -9.62246 25.67651 1.000 36.22803 79 LEU A CA 1
ATOM 575 C C . LEU A 1 98 ? 7.29716 -8.89700 26.93421 1.000 30.84192 79 LEU A C 1
ATOM 576 O O . LEU A 1 98 ? 6.72488 -7.86315 27.30052 1.000 40.58537 79 LEU A O 1
ATOM 581 N N . GLU A 1 99 ? 8.34164 -9.40923 27.59514 1.000 33.52310 80 GLU A N 1
ATOM 582 C CA . GLU A 1 99 ? 8.88132 -8.76176 28.79148 1.000 24.54191 80 GLU A CA 1
ATOM 583 C C . GLU A 1 99 ? 9.41420 -7.37400 28.48054 1.000 39.81031 80 GLU A C 1
ATOM 584 O O . GLU A 1 99 ? 9.10857 -6.39929 29.17800 1.000 38.40262 80 GLU A O 1
ATOM 590 N N . ILE A 1 100 ? 10.28868 -7.28684 27.47742 1.000 36.92597 81 ILE A N 1
ATOM 591 C CA . ILE A 1 100 ? 10.90979 -6.01260 27.14708 1.000 44.88031 81 ILE A CA 1
ATOM 592 C C . ILE A 1 100 ? 9.86757 -5.05451 26.59920 1.000 33.48576 81 ILE A C 1
ATOM 593 O O . ILE A 1 100 ? 9.98553 -3.83285 26.76046 1.000 41.55636 81 ILE A O 1
ATOM 598 N N . ALA A 1 101 ? 8.81884 -5.59056 25.96743 1.000 29.24977 82 ALA A N 1
ATOM 599 C CA . ALA A 1 101 ? 7.72379 -4.74743 25.50474 1.000 30.93627 82 ALA A CA 1
ATOM 600 C C . ALA A 1 101 ? 7.08058 -4.01193 26.66980 1.000 31.13249 82 ALA A C 1
ATOM 601 O O . ALA A 1 101 ? 6.85043 -2.79973 26.59768 1.000 31.56247 82 ALA A O 1
ATOM 603 N N . ARG A 1 102 ? 6.80098 -4.72512 27.76221 1.000 40.29971 83 ARG A N 1
ATOM 604 C CA . ARG A 1 102 ? 6.31706 -4.05871 28.96555 1.000 25.42865 83 ARG A CA 1
ATOM 605 C C . ARG A 1 102 ? 7.31487 -3.01586 29.44717 1.000 28.70877 83 ARG A C 1
ATOM 606 O O . ARG A 1 102 ? 6.93661 -1.88532 29.77795 1.000 34.03608 83 ARG A O 1
ATOM 614 N N . ILE A 1 103 ? 8.59820 -3.37634 29.47898 1.000 37.52170 84 ILE A N 1
ATOM 615 C CA . ILE A 1 103 ? 9.63567 -2.42400 29.85774 1.000 29.38340 84 ILE A CA 1
ATOM 616 C C . ILE A 1 103 ? 9.65326 -1.23806 28.89803 1.000 26.61093 84 ILE A C 1
ATOM 617 O O . ILE A 1 103 ? 9.72632 -0.07960 29.32576 1.000 24.42955 84 ILE A O 1
ATOM 622 N N . LEU A 1 104 ? 9.55580 -1.50617 27.59133 1.000 22.41076 85 LEU A N 1
ATOM 623 C CA . LEU A 1 104 ? 9.62704 -0.44320 26.59114 1.000 21.39986 85 LEU A CA 1
ATOM 624 C C . LEU A 1 104 ? 8.47672 0.54842 26.74077 1.000 27.29876 85 LEU A C 1
ATOM 625 O O . LEU A 1 104 ? 8.68085 1.76388 26.63221 1.000 31.51690 85 LEU A O 1
ATOM 630 N N . ALA A 1 105 ? 7.26071 0.05457 26.98452 1.000 37.33865 86 ALA A N 1
ATOM 631 C CA . ALA A 1 105 ? 6.12805 0.95920 27.15462 1.000 33.29063 86 ALA A CA 1
ATOM 632 C C . ALA A 1 105 ? 6.22987 1.72749 28.46502 1.000 28.56824 86 ALA A C 1
ATOM 633 O O . ALA A 1 105 ? 5.93109 2.92590 28.51228 1.000 38.62419 86 ALA A O 1
ATOM 635 N N . GLU A 1 106 ? 6.64880 1.05312 29.53922 1.000 25.27468 87 GLU A N 1
ATOM 636 C CA . GLU A 1 106 ? 6.81212 1.72599 30.82434 1.000 21.99027 87 GLU A CA 1
ATOM 637 C C . GLU A 1 106 ? 7.82559 2.85748 30.72068 1.000 36.30939 87 GLU A C 1
ATOM 638 O O . GLU A 1 106 ? 7.60800 3.95062 31.25645 1.000 39.60194 87 GLU A O 1
ATOM 644 N N . LEU A 1 107 ? 8.93120 2.61753 30.01290 1.000 31.83550 88 LEU A N 1
ATOM 645 C CA . LEU A 1 107 ? 9.92761 3.66141 29.80120 1.000 23.61238 88 LEU A CA 1
ATOM 646 C C . LEU A 1 107 ? 9.38255 4.78114 28.9223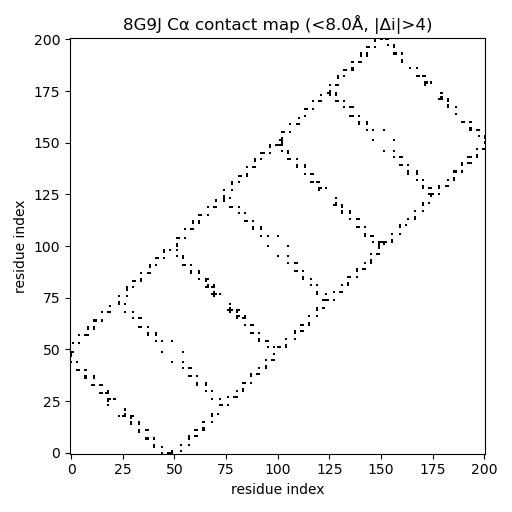5 1.000 31.74042 88 LEU A C 1
ATOM 647 O O . LEU A 1 107 ? 9.70070 5.95716 29.13657 1.000 34.91419 88 LEU A O 1
ATOM 652 N N . ALA A 1 108 ? 8.56631 4.43824 27.92389 1.000 27.73105 89 ALA A N 1
ATOM 653 C CA . ALA A 1 108 ? 8.01709 5.46206 27.03992 1.000 29.13249 89 ALA A CA 1
ATOM 654 C C . ALA A 1 108 ? 6.99048 6.32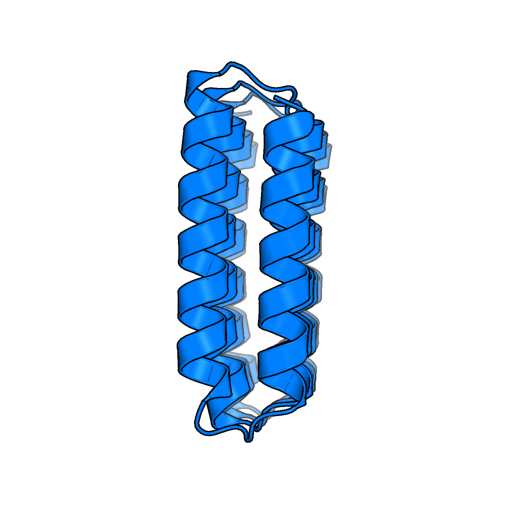947 27.76196 1.000 41.16631 89 ALA A C 1
ATOM 655 O O . ALA A 1 108 ? 6.92099 7.54270 27.52771 1.000 32.70597 89 ALA A O 1
ATOM 657 N N . GLU A 1 109 ? 6.18437 5.72741 28.64305 1.000 31.99132 90 GLU A N 1
ATOM 658 C CA . GLU A 1 109 ? 5.21282 6.50576 29.40637 1.000 32.27447 90 GLU A CA 1
ATOM 659 C C . GLU A 1 109 ? 5.90795 7.48146 30.34694 1.000 33.50525 90 GLU A C 1
ATOM 660 O O . GLU A 1 109 ? 5.44977 8.61630 30.52126 1.000 44.68009 90 GLU A O 1
ATOM 666 N N . VAL A 1 110 ? 7.01581 7.06092 30.95916 1.000 28.11413 91 VAL A N 1
ATOM 667 C CA . VAL A 1 110 ? 7.79880 7.98036 31.77760 1.000 25.46128 91 VAL A CA 1
ATOM 668 C C . VAL A 1 110 ? 8.31846 9.13135 30.92692 1.000 26.31977 91 VAL A C 1
ATOM 669 O O . VAL A 1 110 ? 8.27331 10.29766 31.33739 1.000 23.99918 91 VAL A O 1
ATOM 673 N N . ALA A 1 111 ? 8.80626 8.82325 29.72230 1.000 33.87448 92 ALA A N 1
ATOM 674 C CA . ALA A 1 111 ? 9.37798 9.85349 28.86094 1.000 31.45365 92 ALA A CA 1
ATOM 675 C C . ALA A 1 111 ? 8.31355 10.82871 28.37354 1.000 31.57727 92 ALA A C 1
ATOM 676 O O . ALA A 1 111 ? 8.56702 12.03588 28.28033 1.000 35.93753 92 ALA A O 1
ATOM 678 N N . LEU A 1 112 ? 7.11875 10.32724 28.05208 1.000 28.08402 93 LEU A N 1
ATOM 679 C CA . LEU A 1 112 ? 6.04070 11.21376 27.62426 1.000 39.37504 93 LEU A CA 1
ATOM 680 C C . LEU A 1 112 ? 5.63820 12.18243 28.72863 1.000 44.87017 93 LEU A C 1
ATOM 681 O O . LEU A 1 112 ? 5.21488 13.30974 28.44432 1.000 37.91141 93 LEU A O 1
ATOM 686 N N . GLU A 1 113 ? 5.77073 11.76825 29.98774 1.000 49.02316 94 GLU A N 1
ATOM 687 C CA . GLU A 1 113 ? 5.39201 12.63164 31.09827 1.000 36.46798 94 GLU A CA 1
ATOM 688 C C . GLU A 1 113 ? 6.47522 13.65272 31.42460 1.000 28.60246 94 GLU A C 1
ATOM 689 O O . GLU A 1 113 ? 6.16484 14.73078 31.94358 1.000 41.87258 94 GLU A O 1
ATOM 695 N N . VAL A 1 114 ? 7.73997 13.33965 31.13201 1.000 40.36761 95 VAL A N 1
ATOM 696 C CA . VAL A 1 114 ? 8.79414 14.34428 31.24157 1.000 28.57337 95 VAL A CA 1
ATOM 697 C C . VAL A 1 114 ? 8.63849 15.39290 30.14735 1.000 39.46758 95 VAL A C 1
ATOM 698 O O . VAL A 1 114 ? 8.79187 16.59591 30.39295 1.000 45.46160 95 VAL A O 1
ATOM 702 N N . LEU A 1 115 ? 8.32406 14.95469 28.92391 1.000 40.35232 96 LEU A N 1
ATOM 703 C CA . LEU A 1 115 ? 8.06756 15.89362 27.83630 1.000 43.85159 96 LEU A CA 1
ATOM 704 C C . LEU A 1 115 ? 6.84485 16.75649 28.11284 1.000 36.24152 96 LEU A C 1
ATOM 705 O O . LEU A 1 115 ? 6.76754 17.89423 27.63566 1.000 36.13648 96 LEU A O 1
ATOM 710 N N . LEU A 1 116 ? 5.87232 16.22863 28.85771 1.000 33.72207 97 LEU A N 1
ATOM 711 C CA . LEU A 1 116 ? 4.73981 17.04774 29.27232 1.000 36.69711 97 LEU A CA 1
ATOM 712 C C . LEU A 1 116 ? 5.17194 18.09712 30.28954 1.000 42.11134 97 LEU A C 1
ATOM 713 O O . LEU A 1 116 ? 4.81429 19.27514 30.16218 1.000 35.54933 97 LEU A O 1
ATOM 718 N N . GLU A 1 117 ? 5.95657 17.69030 31.29580 1.000 39.25774 98 GLU A N 1
ATOM 719 C CA . GLU A 1 117 ? 6.41992 18.63448 32.31049 1.000 41.48001 98 GLU A CA 1
ATOM 720 C C . GLU A 1 117 ? 7.21898 19.77031 31.68450 1.000 52.91803 98 GLU A C 1
ATOM 721 O O . GLU A 1 117 ? 7.10208 20.92785 32.10537 1.000 57.92666 98 GLU A O 1
ATOM 727 N N . LEU A 1 118 ? 8.03647 19.45931 30.67699 1.000 39.60624 99 LEU A N 1
ATOM 728 C CA . LEU A 1 118 ? 8.81448 20.47498 29.97990 1.000 39.89780 99 LEU A CA 1
ATOM 729 C C . LEU A 1 118 ? 7.97976 21.29788 29.00893 1.000 39.77365 99 LEU A C 1
ATOM 730 O O . LEU A 1 118 ? 8.48168 22.29551 28.47901 1.000 41.93834 99 LEU A O 1
ATOM 735 N N . GLY A 1 119 ? 6.72906 20.91367 28.76822 1.000 47.00390 100 GLY A N 1
ATOM 736 C CA . GLY A 1 119 ? 5.91158 21.59683 27.78703 1.000 55.32854 100 GLY A CA 1
ATOM 737 C C . GLY A 1 119 ? 6.50085 21.50230 26.39547 1.000 46.69019 100 GLY A C 1
ATOM 738 O O . GLY A 1 119 ? 6.72285 22.52012 25.73299 1.000 49.22365 100 GLY A O 1
ATOM 739 N N . ALA A 1 120 ? 6.76914 20.27839 25.95008 1.000 51.06045 101 ALA A N 1
ATOM 740 C CA . ALA A 1 120 ? 7.35713 20.05929 24.63956 1.000 43.88288 101 ALA A CA 1
ATOM 741 C C . ALA A 1 120 ? 6.33552 20.32627 23.53797 1.000 45.34292 101 ALA A C 1
ATOM 742 O O . ALA A 1 120 ? 5.12099 20.30883 23.75911 1.000 55.90651 101 ALA A O 1
ATOM 744 N N . SER A 1 121 ? 6.84540 20.58157 22.33749 1.000 34.02427 102 SER A N 1
ATOM 745 C CA . SER A 1 121 ? 5.96536 20.76042 21.19510 1.000 36.76640 102 SER A CA 1
ATOM 746 C C . SER A 1 121 ? 5.18506 19.47162 20.95228 1.000 55.54935 102 SER A C 1
ATOM 747 O O . SER A 1 121 ? 5.72976 18.37523 21.13075 1.000 47.62851 102 SER A O 1
ATOM 750 N N . PRO A 1 122 ? 3.91059 19.56104 20.56532 1.000 55.97086 103 PRO A N 1
ATOM 751 C CA . PRO A 1 122 ? 3.12376 18.33552 20.35338 1.000 51.18788 103 PRO A CA 1
ATOM 752 C C . PRO A 1 122 ? 3.72018 17.40554 19.31117 1.000 38.67362 103 PRO A C 1
ATOM 753 O O . PRO A 1 122 ? 3.51382 16.18853 19.39945 1.000 32.82916 103 PRO A O 1
ATOM 757 N N . GLU A 1 123 ? 4.47076 17.93416 18.34104 1.000 39.64915 104 GLU A N 1
ATOM 758 C CA . GLU A 1 123 ? 5.06619 17.08007 17.31975 1.000 38.78773 104 GLU A CA 1
ATOM 759 C C . GLU A 1 123 ? 6.11524 16.14842 17.91051 1.000 36.50669 104 GLU A C 1
ATOM 760 O O . GLU A 1 123 ? 6.26982 15.01508 17.43971 1.000 29.84482 104 GLU A O 1
ATOM 766 N N . LEU A 1 124 ? 6.84310 16.60113 18.93522 1.000 36.85343 105 LEU A N 1
ATOM 767 C CA . LEU A 1 124 ? 7.80169 15.71999 19.59299 1.000 31.88391 105 LEU A CA 1
ATOM 768 C C . LEU A 1 124 ? 7.09870 14.62699 20.38242 1.000 27.30017 105 LEU A C 1
ATOM 769 O O . LEU A 1 124 ? 7.61737 13.50960 20.48564 1.000 23.80964 105 LEU A O 1
ATOM 774 N N . ILE A 1 125 ? 5.92120 14.92546 20.93479 1.000 29.53654 106 ILE A N 1
ATOM 775 C CA . ILE A 1 125 ? 5.12064 13.89874 21.59819 1.000 24.48784 106 ILE A CA 1
ATOM 776 C C . ILE A 1 125 ? 4.73810 12.80355 20.60704 1.000 31.25819 106 ILE A C 1
ATOM 777 O O . ILE A 1 125 ? 4.93693 11.61012 20.86311 1.000 27.13332 106 ILE A O 1
ATOM 782 N N . VAL A 1 126 ? 4.18332 13.19542 19.45684 1.000 33.08617 107 VAL A N 1
ATOM 783 C CA . VAL A 1 126 ? 3.79968 12.21694 18.44188 1.000 34.13590 107 VAL A CA 1
ATOM 784 C C . VAL A 1 126 ? 5.02101 11.45200 17.95263 1.000 31.91722 107 VAL A C 1
ATOM 785 O O . VAL A 1 126 ? 4.97519 10.22840 17.77624 1.000 45.09488 107 VAL A O 1
ATOM 789 N N . ARG A 1 127 ? 6.13266 12.15918 17.73381 1.000 26.93595 108 ARG A N 1
ATOM 790 C CA . ARG A 1 127 ? 7.37090 11.50469 17.31926 1.000 30.77961 108 ARG A CA 1
ATOM 791 C C . ARG A 1 127 ? 7.76099 10.39415 18.28977 1.000 33.70998 108 ARG A C 1
ATOM 792 O O . ARG A 1 127 ? 7.95488 9.23988 17.88784 1.000 30.52316 108 ARG A O 1
ATOM 800 N N . LEU A 1 128 ? 7.87940 10.72570 19.57713 1.000 26.45779 109 LEU A N 1
ATOM 801 C CA . LEU A 1 128 ? 8.24285 9.71702 20.56596 1.000 31.69435 109 LEU A CA 1
ATOM 802 C C . LEU A 1 128 ? 7.20545 8.60302 20.63000 1.000 36.19873 109 LEU A C 1
ATOM 803 O O . LEU A 1 128 ? 7.56140 7.42240 20.72842 1.000 33.83629 109 LEU A O 1
ATOM 808 N N . ALA A 1 129 ? 5.91845 8.95836 20.57318 1.000 37.20326 110 ALA A N 1
ATOM 809 C CA . ALA A 1 129 ? 4.87001 7.94877 20.66125 1.000 18.91524 110 ALA A CA 1
ATOM 810 C C . ALA A 1 129 ? 4.89297 7.02274 19.45499 1.000 31.28596 110 ALA A C 1
ATOM 811 O O . ALA A 1 129 ? 4.81008 5.80015 19.61022 1.000 29.71056 110 ALA A O 1
ATOM 813 N N . GLU A 1 130 ? 5.00404 7.58446 18.24657 1.000 33.21642 111 GLU A N 1
ATOM 814 C CA . GLU A 1 130 ? 5.11994 6.75492 17.05093 1.000 28.68996 111 GLU A CA 1
ATOM 815 C C . GLU A 1 130 ? 6.30174 5.80411 17.15281 1.000 41.46129 111 GLU A C 1
ATOM 816 O O . GLU A 1 130 ? 6.18956 4.62687 16.79564 1.000 41.69053 111 GLU A O 1
ATOM 822 N N . THR A 1 131 ? 7.44623 6.29885 17.63021 1.000 37.05041 112 THR A N 1
ATOM 823 C CA . THR A 1 131 ? 8.61659 5.44207 17.78548 1.000 30.59310 112 THR A CA 1
ATOM 824 C C . THR A 1 131 ? 8.31719 4.26890 18.71213 1.000 30.78797 112 THR A C 1
ATOM 825 O O . THR A 1 131 ? 8.58041 3.10970 18.37089 1.000 25.07864 112 THR A O 1
ATOM 829 N N . ALA A 1 132 ? 7.74298 4.54859 19.88438 1.000 31.07056 113 ALA A N 1
ATOM 830 C CA . ALA A 1 132 ? 7.44621 3.47436 20.82704 1.000 26.71006 113 ALA A CA 1
ATOM 831 C C . ALA A 1 132 ? 6.37694 2.53457 20.28290 1.000 23.77455 113 ALA A C 1
ATOM 832 O O . ALA A 1 132 ? 6.45247 1.31802 20.48989 1.000 31.75506 113 ALA A O 1
ATOM 834 N N . LEU A 1 133 ? 5.37890 3.07456 19.57650 1.000 26.84877 114 LEU A N 1
ATOM 835 C CA . LEU A 1 133 ? 4.32350 2.22688 19.02787 1.000 30.59476 114 LEU A CA 1
ATOM 836 C C . LEU A 1 133 ? 4.83987 1.36138 17.88224 1.000 32.78969 114 LEU A C 1
ATOM 837 O O . LEU A 1 133 ? 4.41113 0.21216 17.72670 1.000 31.84976 114 LEU A O 1
ATOM 842 N N . GLU A 1 134 ? 5.75465 1.88952 17.06383 1.000 28.59261 115 GLU A N 1
ATOM 843 C CA . GLU A 1 134 ? 6.31348 1.07180 15.99229 1.000 20.52574 115 GLU A CA 1
ATOM 844 C C . GLU A 1 134 ? 7.14512 -0.07647 16.54606 1.000 27.98995 115 GLU A C 1
ATOM 845 O O . GLU A 1 134 ? 7.11367 -1.18341 15.99451 1.000 32.98875 115 GLU A O 1
ATOM 851 N N . ALA A 1 135 ? 7.87902 0.16321 17.63798 1.000 30.02152 116 ALA A N 1
ATOM 852 C CA . ALA A 1 135 ? 8.68935 -0.89093 18.24036 1.000 23.41917 116 ALA A CA 1
ATOM 853 C C . ALA A 1 135 ? 7.81704 -1.99676 18.81823 1.000 35.07424 116 ALA A C 1
ATOM 854 O O . ALA A 1 135 ? 8.14470 -3.18130 18.68815 1.000 44.14866 116 ALA A O 1
ATOM 856 N N . LEU A 1 136 ? 6.71007 -1.63164 19.47087 1.000 30.85027 117 LEU A N 1
ATOM 857 C CA . LEU A 1 136 ? 5.77066 -2.64100 19.94938 1.000 32.87288 117 LEU A CA 1
ATOM 858 C C . LEU A 1 136 ? 5.17897 -3.43135 18.78743 1.000 33.22486 117 LEU A C 1
ATOM 859 O O . LEU A 1 136 ? 5.03227 -4.65748 18.87047 1.000 24.91309 117 LEU A O 1
ATOM 864 N N . LEU A 1 137 ? 4.84697 -2.74435 17.68912 1.000 28.09999 118 LEU A N 1
ATOM 865 C CA . LEU A 1 137 ? 4.33469 -3.42471 16.50322 1.000 21.26697 118 LEU A CA 1
ATOM 866 C C . LEU A 1 137 ? 5.35494 -4.40824 15.94636 1.000 20.34078 118 LEU A C 1
ATOM 867 O O . LEU A 1 137 ? 4.99453 -5.50176 15.49556 1.000 29.82795 118 LEU A O 1
ATOM 872 N N . ALA A 1 138 ? 6.63647 -4.04159 15.97490 1.000 38.57418 119 ALA A N 1
ATOM 873 C CA . ALA A 1 138 ? 7.66950 -4.95522 15.50055 1.000 30.44831 119 ALA A CA 1
ATOM 874 C C . ALA A 1 138 ? 7.78385 -6.17565 16.40569 1.000 30.76413 119 ALA A C 1
ATOM 875 O O . ALA A 1 138 ? 7.94286 -7.30294 15.92148 1.000 22.64703 119 ALA A O 1
ATOM 877 N N . ILE A 1 139 ? 7.69456 -5.96811 17.72196 1.000 34.14109 120 ILE A N 1
ATOM 878 C CA . ILE A 1 139 ? 7.81481 -7.06851 18.67310 1.000 26.34445 120 ILE A CA 1
ATOM 879 C C . ILE A 1 139 ? 6.66307 -8.05245 18.50880 1.000 41.74597 120 ILE A C 1
ATOM 880 O O . ILE A 1 139 ? 6.86201 -9.27314 18.55106 1.000 40.18811 120 ILE A O 1
ATOM 885 N N . ALA A 1 140 ? 5.44166 -7.54296 18.32180 1.000 38.63182 121 ALA A N 1
ATOM 886 C CA . ALA A 1 140 ? 4.29641 -8.42938 18.13748 1.000 28.86767 121 ALA A CA 1
ATOM 887 C C . ALA A 1 140 ? 4.41100 -9.21054 16.83654 1.000 37.26911 121 ALA A C 1
ATOM 888 O O . ALA A 1 140 ? 4.13603 -10.41573 16.80545 1.000 49.19547 121 ALA A O 1
ATOM 890 N N . ARG A 1 141 ? 4.82096 -8.54031 15.75498 1.000 28.37976 122 ARG A N 1
ATOM 891 C CA . ARG A 1 141 ? 5.02839 -9.22667 14.48236 1.000 45.51331 122 ARG A CA 1
ATOM 892 C C . ARG A 1 141 ? 5.99949 -10.39164 14.62737 1.000 40.14561 122 ARG A C 1
ATOM 893 O O . ARG A 1 141 ? 5.78708 -11.46298 14.04839 1.000 38.65075 122 ARG A O 1
ATOM 901 N N . LEU A 1 142 ? 7.06876 -10.20619 15.39760 1.000 32.89758 123 LEU A N 1
ATOM 902 C CA . LEU A 1 142 ? 8.03436 -11.27738 15.59583 1.000 38.64688 123 LEU A CA 1
ATOM 903 C C . LEU A 1 142 ? 7.56053 -12.32899 16.59111 1.000 39.02495 123 LEU A C 1
ATOM 904 O O . LEU A 1 142 ? 8.20722 -13.37467 16.71571 1.000 48.94687 123 LEU A O 1
ATOM 909 N N . GLY A 1 143 ? 6.45077 -12.08925 17.29025 1.000 36.84515 124 GLY A N 1
ATOM 910 C CA . GLY A 1 143 ? 5.96987 -13.00128 18.30300 1.000 55.34864 124 GLY A CA 1
ATOM 911 C C . GLY A 1 143 ? 4.76126 -13.81277 17.85332 1.000 43.33819 124 GLY A C 1
ATOM 912 O O . GLY A 1 143 ? 4.14906 -13.56030 16.81943 1.000 40.51667 124 GLY A O 1
ATOM 913 N N . GLY A 1 144 ? 4.41997 -14.80349 18.67506 1.000 65.51492 125 GLY A N 1
ATOM 914 C CA . GLY A 1 144 ? 3.31559 -15.69780 18.38157 1.000 74.57706 125 GLY A CA 1
ATOM 915 C C . GLY A 1 144 ? 1.94763 -15.05333 18.48365 1.000 73.56115 125 GLY A C 1
ATOM 916 O O . GLY A 1 144 ? 1.82713 -13.82479 18.44854 1.000 73.05309 125 GLY A O 1
ATOM 917 N N . GLU A 1 145 ? 0.90400 -15.87658 18.61449 1.000 73.49963 126 GLU A N 1
ATOM 918 C CA . GLU A 1 145 ? -0.45964 -15.35536 18.63912 1.000 71.29923 126 GLU A CA 1
ATOM 919 C C . GLU A 1 145 ? -0.82666 -14.81639 20.01751 1.000 69.12769 126 GLU A C 1
ATOM 920 O O . GLU A 1 145 ? -1.31618 -13.68773 20.13946 1.000 66.40933 126 GLU A O 1
ATOM 926 N N . GLU A 1 146 ? -0.60497 -15.61178 21.06800 1.000 64.63436 127 GLU A N 1
ATOM 927 C CA . GLU A 1 146 ? -0.81764 -15.11933 22.42495 1.000 58.48095 127 GLU A CA 1
ATOM 928 C C . GLU A 1 146 ? 0.14736 -13.99440 22.77207 1.000 61.65377 127 GLU A C 1
ATOM 929 O O . GLU A 1 146 ? -0.11914 -13.22031 23.69829 1.000 59.77054 127 GLU A O 1
ATOM 935 N N . LEU A 1 147 ? 1.26139 -13.89336 22.04656 1.000 66.82405 128 LEU A N 1
ATOM 936 C CA . LEU A 1 147 ? 2.14492 -12.74048 22.17087 1.000 52.69739 128 LEU A CA 1
ATOM 937 C C . LEU A 1 147 ? 1.44177 -11.46849 21.70873 1.000 49.90146 128 LEU A C 1
ATOM 938 O O . LEU A 1 147 ? 1.43957 -10.45290 22.41458 1.000 37.90924 128 LEU A O 1
ATOM 943 N N . ALA A 1 148 ? 0.81454 -11.51975 20.53001 1.000 39.71581 129 ALA A N 1
ATOM 944 C CA . ALA A 1 148 ? 0.26810 -10.32761 19.89259 1.000 45.99502 129 ALA A CA 1
ATOM 945 C C . ALA A 1 148 ? -0.92005 -9.74236 20.64334 1.000 49.35749 129 ALA A C 1
ATOM 946 O O . ALA A 1 148 ? -1.19584 -8.54449 20.50518 1.000 36.62028 129 ALA A O 1
ATOM 948 N N . LEU A 1 149 ? -1.63472 -10.55065 21.42535 1.000 40.92975 130 LEU A N 1
ATOM 949 C CA . LEU A 1 149 ? -2.77359 -10.01588 22.16344 1.000 42.21771 130 LEU A CA 1
ATOM 950 C C . LEU A 1 149 ? -2.31676 -9.10334 23.29499 1.000 37.25922 130 LEU A C 1
ATOM 951 O O . LEU A 1 149 ? -2.87836 -8.01868 23.48815 1.000 43.71291 130 LEU A O 1
ATOM 956 N N . GLU A 1 150 ? -1.29317 -9.51668 24.04730 1.000 34.76900 131 GLU A N 1
ATOM 957 C CA . GLU A 1 150 ? -0.80622 -8.67808 25.13798 1.000 44.28819 131 GLU A CA 1
ATOM 958 C C . GLU A 1 150 ? -0.09195 -7.43549 24.62389 1.000 33.79422 131 GLU A C 1
ATOM 959 O O . GLU A 1 150 ? -0.15736 -6.37994 25.26420 1.000 38.47943 131 GLU A O 1
ATOM 965 N N . ILE A 1 151 ? 0.60298 -7.53828 23.48860 1.000 33.61168 132 ILE A N 1
ATOM 966 C CA . ILE A 1 151 ? 1.20522 -6.35097 22.88872 1.000 39.12872 132 ILE A CA 1
ATOM 967 C C . ILE A 1 151 ? 0.12641 -5.34167 22.52422 1.000 36.50337 132 ILE A C 1
ATOM 968 O O . ILE A 1 151 ? 0.27549 -4.13717 22.76379 1.000 40.73597 132 ILE A O 1
ATOM 973 N N . ALA A 1 152 ? -0.98010 -5.81930 21.94580 1.000 30.83612 133 ALA A N 1
ATOM 974 C CA . ALA A 1 152 ? -2.06392 -4.92579 21.55156 1.000 27.91238 133 ALA A CA 1
ATOM 975 C C . ALA A 1 152 ? -2.60692 -4.15051 22.74536 1.000 27.69106 133 ALA A C 1
ATOM 976 O O . ALA A 1 152 ? -2.88428 -2.95027 22.63867 1.000 33.34032 133 ALA A O 1
ATOM 978 N N . ARG A 1 153 ? -2.76256 -4.81633 23.89348 1.000 32.22666 134 ARG A N 1
ATOM 979 C CA . ARG A 1 153 ? -3.19683 -4.11032 25.09483 1.000 24.98575 134 ARG A CA 1
ATOM 980 C C . ARG A 1 153 ? -2.14292 -3.10838 25.54431 1.000 35.00508 134 ARG A C 1
ATOM 981 O O . ARG A 1 153 ? -2.47125 -1.97713 25.92529 1.000 40.95867 134 ARG A O 1
ATOM 989 N N . ILE A 1 154 ? -0.87003 -3.50811 25.49887 1.000 48.50177 135 ILE A N 1
ATOM 990 C CA . ILE A 1 154 ? 0.2195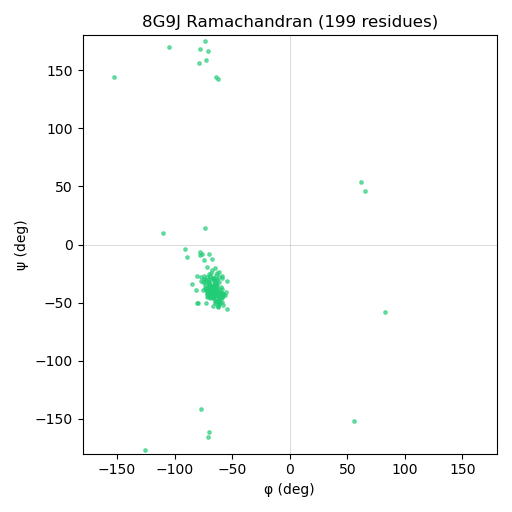8 -2.59141 25.81923 1.000 28.13460 135 ILE A CA 1
ATOM 991 C C . ILE A 1 154 ? 0.23339 -1.42537 24.83924 1.000 32.72471 135 ILE A C 1
ATOM 992 O O . ILE A 1 154 ? 0.30290 -0.25603 25.23940 1.000 29.00399 135 ILE A O 1
ATOM 997 N N . LEU A 1 155 ? 0.14172 -1.72644 23.54045 1.000 36.74669 136 LEU A N 1
ATOM 998 C CA . LEU A 1 155 ? 0.14038 -0.68079 22.52174 1.000 28.95272 136 LEU A CA 1
ATOM 999 C C . LEU A 1 155 ? -1.03756 0.27006 22.70200 1.000 37.54337 136 LEU A C 1
ATOM 1000 O O . LEU A 1 155 ? -0.89189 1.48792 22.54319 1.000 40.24949 136 LEU A O 1
ATOM 1005 N N . ALA A 1 156 ? -2.21363 -0.26522 23.03354 1.000 34.36949 137 ALA A N 1
ATOM 1006 C CA . ALA A 1 156 ? -3.38623 0.58586 23.20805 1.000 33.25162 137 ALA A CA 1
ATOM 1007 C C . ALA A 1 156 ? -3.22820 1.50013 24.41710 1.000 39.56208 137 ALA A C 1
ATOM 1008 O O . ALA A 1 156 ? -3.51828 2.70005 24.34294 1.000 39.80138 137 ALA A O 1
ATOM 1010 N N . GLU A 1 157 ? -2.77178 0.94793 25.54580 1.000 34.64913 138 GLU A N 1
ATOM 1011 C CA . GLU A 1 157 ? -2.62697 1.75690 26.75279 1.000 32.78163 138 GLU A CA 1
ATOM 1012 C C . GLU A 1 157 ? -1.57667 2.84556 26.57214 1.000 48.33003 138 GLU A C 1
ATOM 1013 O O . GLU A 1 157 ? -1.72211 3.94850 27.11237 1.000 38.98494 138 GLU A O 1
ATOM 1019 N N . LEU A 1 158 ? -0.52190 2.56409 25.80776 1.000 36.27270 139 LEU A N 1
ATOM 1020 C CA . LEU A 1 158 ? 0.47907 3.58950 25.54080 1.000 30.10731 139 LEU A CA 1
ATOM 1021 C C . LEU A 1 158 ? -0.08984 4.69958 24.66587 1.000 31.08127 139 LEU A C 1
ATOM 1022 O O . LEU A 1 158 ? 0.19589 5.88192 24.88942 1.000 37.73246 139 LEU A O 1
ATOM 1027 N N . ALA A 1 159 ? -0.89353 4.33965 23.66210 1.000 36.51298 140 ALA A N 1
ATOM 1028 C CA . ALA A 1 159 ? -1.46292 5.34891 22.77500 1.000 30.39026 140 ALA A CA 1
ATOM 1029 C C . ALA A 1 159 ? -2.48352 6.21198 23.50326 1.000 35.23607 140 ALA A C 1
ATOM 1030 O O . ALA A 1 159 ? -2.59259 7.41409 23.23450 1.000 37.93836 140 ALA A O 1
ATOM 1032 N N . GLU A 1 160 ? -3.24470 5.61620 24.42322 1.000 34.51431 141 GLU A N 1
ATOM 1033 C CA . GLU A 1 160 ? -4.18619 6.39667 25.21896 1.000 38.02288 141 GLU A CA 1
ATOM 1034 C C . GLU A 1 160 ? -3.45527 7.38061 26.12652 1.000 36.50266 141 GLU A C 1
ATOM 1035 O O . GLU A 1 160 ? -3.90417 8.51800 26.30408 1.000 44.51597 141 GLU A O 1
ATOM 1041 N N . VAL A 1 161 ? -2.32089 6.96576 26.69714 1.000 45.67429 142 VAL A N 1
ATOM 1042 C CA . VAL A 1 161 ? -1.50234 7.87628 27.49788 1.000 33.31330 142 VAL A CA 1
ATOM 1043 C C . VAL A 1 161 ? -1.01876 9.04145 26.64434 1.000 40.34613 142 VAL A C 1
ATOM 1044 O O . VAL A 1 161 ? -1.10446 10.20942 27.04432 1.000 41.91267 142 VAL A O 1
ATOM 1048 N N . ALA A 1 162 ? -0.50621 8.73708 25.44866 1.000 43.24234 143 ALA A N 1
ATOM 1049 C CA . ALA A 1 162 ? 0.01108 9.77902 24.56837 1.000 31.03063 143 ALA A CA 1
ATOM 1050 C C . ALA A 1 162 ? -1.08903 10.72027 24.09311 1.000 34.36331 143 ALA A C 1
ATOM 1051 O O . ALA A 1 162 ? -0.81723 11.89414 23.81545 1.000 46.89421 143 ALA A O 1
ATOM 1053 N N . LEU A 1 163 ? -2.32898 10.23425 23.99097 1.000 37.48544 144 LEU A N 1
ATOM 1054 C CA . LEU A 1 163 ? -3.43594 11.12052 23.64084 1.000 38.70949 144 LEU A CA 1
ATOM 1055 C C . LEU A 1 163 ? -3.76646 12.06540 24.78939 1.000 32.64135 144 LEU A C 1
ATOM 1056 O O . LEU A 1 163 ? -4.09276 13.23704 24.56307 1.000 38.70396 144 LEU A O 1
ATOM 1061 N N . GLU A 1 164 ? -3.68462 11.57604 26.03018 1.000 28.81427 145 GLU A N 1
ATOM 1062 C CA . GLU A 1 164 ? -3.91227 12.44626 27.17863 1.000 40.70879 145 GLU A CA 1
ATOM 1063 C C . GLU A 1 164 ? -2.81685 13.49788 27.30206 1.000 49.68581 145 GLU A C 1
ATOM 1064 O O . GLU A 1 164 ? -3.09731 14.64063 27.68378 1.000 50.55548 145 GLU A O 1
ATOM 1070 N N . VAL A 1 165 ? -1.57164 13.13470 26.97993 1.000 44.74830 146 VAL A N 1
ATOM 1071 C CA . VAL A 1 165 ? -0.47842 14.10262 27.00857 1.000 31.46021 146 VAL A CA 1
ATOM 1072 C C . VAL A 1 165 ? -0.70521 15.19398 25.96973 1.000 29.63277 146 VAL A C 1
ATOM 1073 O O . VAL A 1 165 ? -0.499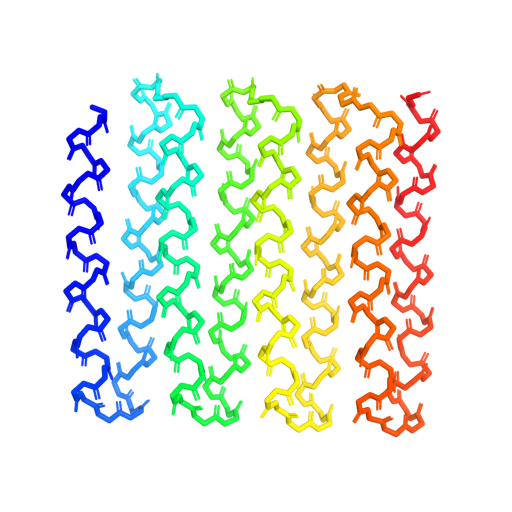85 16.38291 26.24328 1.000 35.57010 146 VAL A O 1
ATOM 1077 N N . LEU A 1 166 ? -1.13778 14.81143 24.76499 1.000 31.36266 147 LEU A N 1
ATOM 1078 C CA . LEU A 1 166 ? -1.46330 15.80474 23.74805 1.000 36.11716 147 LEU A CA 1
ATOM 1079 C C . LEU A 1 166 ? -2.64278 16.67014 24.16685 1.000 48.67690 147 LEU A C 1
ATOM 1080 O O . LEU A 1 166 ? -2.69761 17.85191 23.81192 1.000 49.22468 147 LEU A O 1
ATOM 1085 N N . LEU A 1 167 ? -3.59913 16.10278 24.90595 1.000 41.09145 148 LEU A N 1
ATOM 1086 C CA . LEU A 1 167 ? -4.73974 16.89129 25.35451 1.000 40.65046 148 LEU A CA 1
ATOM 1087 C C . LEU A 1 167 ? -4.30640 17.96949 26.34168 1.000 43.79567 148 LEU A C 1
ATOM 1088 O O . LEU A 1 167 ? -4.83761 19.08497 26.31919 1.000 63.06918 148 LEU A O 1
ATOM 1093 N N . GLU A 1 168 ? -3.33701 17.66543 27.20703 1.000 39.11744 149 GLU A N 1
ATOM 1094 C CA . GLU A 1 168 ? -2.85900 18.64899 28.17098 1.000 45.97677 149 GLU A CA 1
ATOM 1095 C C . GLU A 1 168 ? -1.90605 19.67185 27.56558 1.000 36.50392 149 GLU A C 1
ATOM 1096 O O . GLU A 1 168 ? -1.53722 20.62687 28.25527 1.000 38.63938 149 GLU A O 1
ATOM 1102 N N . LEU A 1 169 ? -1.50363 19.50563 26.30637 1.000 44.31192 150 LEU A N 1
ATOM 1103 C CA . LEU A 1 169 ? -0.56022 20.40886 25.65810 1.000 37.29851 150 LEU A CA 1
ATOM 1104 C C . LEU A 1 169 ? -1.20436 21.25332 24.56501 1.000 38.85394 150 LEU A C 1
ATOM 1105 O O . LEU A 1 169 ? -0.48833 21.92494 23.81344 1.000 55.02481 150 LEU A O 1
ATOM 1110 N N . GLY A 1 170 ? -2.53182 21.23759 24.45550 1.000 48.75253 151 GLY A N 1
ATOM 1111 C CA . GLY A 1 170 ? -3.21463 21.96451 23.40180 1.000 56.78968 151 GLY A CA 1
ATOM 1112 C C . GLY A 1 170 ? -3.25294 21.18771 22.10187 1.000 50.56295 151 GLY A C 1
ATOM 1113 O O . GLY A 1 170 ? -4.32874 20.91620 21.55820 1.000 72.29217 151 GLY A O 1
ATOM 1114 N N . ALA A 1 171 ? -2.07497 20.83472 21.59949 1.000 56.87004 152 ALA A N 1
ATOM 1115 C CA . ALA A 1 171 ? -1.89910 19.98187 20.41775 1.000 69.06956 152 ALA A CA 1
ATOM 1116 C C . ALA A 1 171 ? -2.65769 20.59298 19.23739 1.000 58.57032 152 ALA A C 1
ATOM 1117 O O . ALA A 1 171 ? -2.84947 21.81374 19.16182 1.000 66.28135 152 ALA A O 1
ATOM 1119 N N . SER A 1 172 ? -3.09248 19.74227 18.31608 1.000 42.89020 153 SER A N 1
ATOM 1120 C CA . SER A 1 172 ? -3.77734 20.14700 17.10239 1.000 44.06775 153 SER A CA 1
ATOM 1121 C C . SER A 1 172 ? -4.67318 18.99377 16.68308 1.000 54.95975 153 SER A C 1
ATOM 1122 O O . SER A 1 172 ? -4.30552 17.82962 16.87881 1.000 45.94123 153 SER A O 1
ATOM 1125 N N . PRO A 1 173 ? -5.85493 19.28087 16.13148 1.000 45.78120 154 PRO A N 1
ATOM 1126 C CA . PRO A 1 173 ? -6.74200 18.18574 15.70628 1.000 50.69326 154 PRO A CA 1
ATOM 1127 C C . PRO A 1 173 ? -6.07304 17.20199 14.76591 1.000 35.68784 154 PRO A C 1
ATOM 1128 O O . PRO A 1 173 ? -6.40085 16.00932 14.79723 1.000 47.57521 154 PRO A O 1
ATOM 1132 N N . GLU A 1 174 ? -5.13371 17.66132 13.93726 1.000 38.18255 155 GLU A N 1
ATOM 1133 C CA . GLU A 1 174 ? -4.47240 16.76144 13.00218 1.000 58.61328 155 GLU A CA 1
ATOM 1134 C C . GLU A 1 174 ? -3.42161 15.89665 13.68669 1.000 44.03356 155 GLU A C 1
ATOM 1135 O O . GLU A 1 174 ? -3.19385 14.75884 13.26109 1.000 44.57359 155 GLU A O 1
ATOM 1141 N N . LEU A 1 175 ? -2.78108 16.40578 14.74287 1.000 42.39199 156 LEU A N 1
ATOM 1142 C CA . LEU A 1 175 ? -1.79232 15.60413 15.45840 1.000 43.95077 156 LEU A CA 1
ATOM 1143 C C . LEU A 1 175 ? -2.45730 14.49540 16.26550 1.000 52.47158 156 LEU A C 1
ATOM 1144 O O . LEU A 1 175 ? -1.97851 13.35446 16.27187 1.000 48.80853 156 LEU A O 1
ATOM 1149 N N . ILE A 1 176 ? -3.56129 14.80870 16.94997 1.000 48.70429 157 ILE A N 1
ATOM 1150 C CA . ILE A 1 176 ? -4.31928 13.77473 17.65050 1.000 35.83777 157 ILE A CA 1
ATOM 1151 C C . ILE A 1 176 ? -4.84213 12.74191 16.66192 1.000 32.12870 157 ILE A C 1
ATOM 1152 O O . ILE A 1 176 ? -4.79279 11.53271 16.91815 1.000 42.13456 157 ILE A O 1
ATOM 1157 N N . LYS A 1 177 ? -5.34223 13.19882 15.51223 1.000 38.41544 158 LYS A N 1
ATOM 1158 C CA . LYS A 1 177 ? -5.79776 12.26346 14.49033 1.000 46.08308 158 LYS A CA 1
ATOM 1159 C C . LYS A 1 177 ? -4.63938 11.43977 13.94165 1.000 35.19603 158 LYS A C 1
ATOM 1160 O O . LYS A 1 177 ? -4.79422 10.24125 13.68180 1.000 55.52062 158 LYS A O 1
ATOM 1166 N N . LYS A 1 178 ? -3.47140 12.06266 13.75905 1.000 38.68005 159 LYS A N 1
ATOM 1167 C CA . LYS A 1 178 ? -2.31381 11.33339 13.24826 1.000 36.44869 159 LYS A CA 1
ATOM 1168 C C . LYS A 1 178 ? -1.87334 10.24967 14.22403 1.000 45.51242 159 LYS A C 1
ATOM 1169 O O . LYS A 1 178 ? -1.67125 9.09329 13.83472 1.000 26.94782 159 LYS A O 1
ATOM 1175 N N . LEU A 1 179 ? -1.71858 10.60846 15.50050 1.000 30.88896 160 LEU A N 1
ATOM 1176 C CA . LEU A 1 179 ? -1.30621 9.63042 16.49884 1.000 26.86758 160 LEU A CA 1
ATOM 1177 C C . LEU A 1 179 ? -2.35982 8.54519 16.67971 1.000 33.07567 160 LEU A C 1
ATOM 1178 O O . LEU A 1 179 ? -2.02225 7.36248 16.80520 1.000 43.75773 160 LEU A O 1
ATOM 1183 N N . ALA A 1 180 ? -3.64061 8.92553 16.69416 1.000 34.95106 161 ALA A N 1
ATOM 1184 C CA . ALA A 1 180 ? -4.69923 7.93952 16.88777 1.000 36.19187 161 ALA A CA 1
ATOM 1185 C C . ALA A 1 180 ? -4.77539 6.96887 15.71572 1.000 36.34889 161 ALA A C 1
ATOM 1186 O O . ALA A 1 180 ? -5.01942 5.77249 15.91074 1.000 44.78060 161 ALA A O 1
ATOM 1188 N N . GLU A 1 181 ? -4.56075 7.45788 14.49175 1.000 34.42452 162 GLU A N 1
ATOM 1189 C CA . GLU A 1 181 ? -4.59318 6.56940 13.33533 1.000 47.66418 162 GLU A CA 1
ATOM 1190 C C . GLU A 1 181 ? -3.31731 5.74510 13.21582 1.000 52.57995 162 GLU A C 1
ATOM 1191 O O . GLU A 1 181 ? -3.35288 4.63535 12.67129 1.000 50.96073 162 GLU A O 1
ATOM 1197 N N . THR A 1 182 ? -2.18948 6.26273 13.71137 1.000 43.14132 163 THR A N 1
ATOM 1198 C CA . THR A 1 182 ? -0.98405 5.44449 13.80029 1.000 35.87981 163 THR A CA 1
ATOM 1199 C C . THR A 1 182 ? -1.22059 4.23409 14.69344 1.000 42.20091 163 THR A C 1
ATOM 1200 O O . THR A 1 182 ? -0.83200 3.11044 14.35082 1.000 43.19845 163 THR A O 1
ATOM 1204 N N . ALA A 1 183 ? -1.87280 4.44380 15.83957 1.000 37.56619 164 ALA A N 1
ATOM 1205 C CA . ALA A 1 183 ? -2.25234 3.32443 16.69306 1.000 34.93718 164 ALA A CA 1
ATOM 1206 C C . ALA A 1 183 ? -3.36228 2.49089 16.06483 1.000 48.22969 164 ALA A C 1
ATOM 1207 O O . ALA A 1 183 ? -3.42530 1.27685 16.29073 1.000 39.38535 164 ALA A O 1
ATOM 1209 N N . GLU A 1 184 ? -4.24431 3.12056 15.28332 1.000 39.91545 165 GLU A N 1
ATOM 1210 C CA . GLU A 1 184 ? -5.28227 2.37538 14.57721 1.000 42.03879 16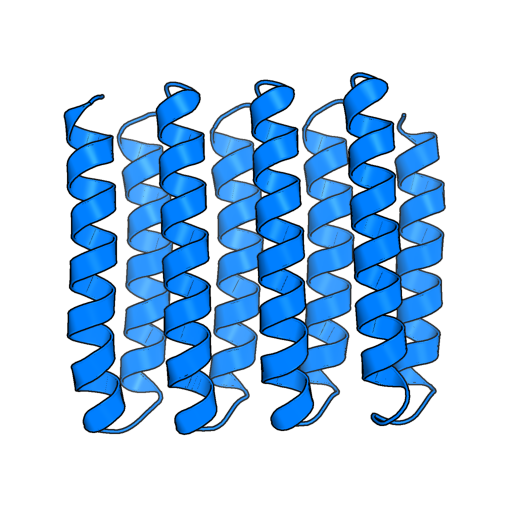5 GLU A CA 1
ATOM 1211 C C . GLU A 1 184 ? -4.66851 1.38632 13.59278 1.000 42.38883 165 GLU A C 1
ATOM 1212 O O . GLU A 1 184 ? -4.98171 0.19038 13.61706 1.000 38.26928 165 GLU A O 1
ATOM 1218 N N . GLU A 1 185 ? -3.78190 1.87016 12.71886 1.000 41.34885 166 GLU A N 1
ATOM 1219 C CA . GLU A 1 185 ? -3.14375 0.98807 11.74872 1.000 33.68835 166 GLU A CA 1
ATOM 1220 C C . GLU A 1 185 ? -2.25515 -0.04674 12.42954 1.000 39.16987 166 GLU A C 1
ATOM 1221 O O . GLU A 1 185 ? -2.13055 -1.17390 11.93636 1.000 34.41940 166 GLU A O 1
ATOM 1227 N N . ALA A 1 186 ? -1.64147 0.30734 13.56235 1.000 28.68552 167 ALA A N 1
ATOM 1228 C CA . ALA A 1 186 ? -0.81233 -0.65529 14.28042 1.000 23.21042 167 ALA A CA 1
ATOM 1229 C C . ALA A 1 186 ? -1.64859 -1.80197 14.83353 1.000 37.84311 167 ALA A C 1
ATOM 1230 O O . ALA A 1 186 ? -1.27008 -2.97198 14.70255 1.000 39.84151 167 ALA A O 1
ATOM 1232 N N . LEU A 1 187 ? -2.78870 -1.48738 15.45355 1.000 40.60072 168 LEU A N 1
ATOM 1233 C CA . LEU A 1 187 ? -3.66421 -2.53523 15.96981 1.000 32.14695 168 LEU A CA 1
ATOM 1234 C C . LEU A 1 187 ? -4.26180 -3.36364 14.83885 1.000 36.01780 168 LEU A C 1
ATOM 1235 O O . LEU A 1 187 ? -4.36417 -4.59120 14.95107 1.000 37.47965 168 LEU A O 1
ATOM 1240 N N . GLU A 1 188 ? -4.65692 -2.71316 13.73905 1.000 47.11103 169 GLU A N 1
ATOM 1241 C CA . GLU A 1 188 ? -5.17174 -3.45214 12.58934 1.000 37.66898 169 GLU A CA 1
ATOM 1242 C C . GLU A 1 188 ? -4.13951 -4.43045 12.04440 1.000 35.00276 169 GLU A C 1
ATOM 1243 O O . GLU A 1 188 ? -4.49643 -5.53394 11.61614 1.000 41.14314 169 GLU A O 1
ATOM 1249 N N . ALA A 1 189 ? -2.85937 -4.05097 12.05993 1.000 44.10102 170 ALA A N 1
ATOM 1250 C CA . ALA A 1 189 ? -1.81031 -4.96110 11.61610 1.000 31.55238 170 ALA A CA 1
ATOM 1251 C C . ALA A 1 189 ? -1.67361 -6.15964 12.54638 1.000 42.71673 170 ALA A C 1
ATOM 1252 O O . ALA A 1 189 ? -1.25904 -7.23835 12.10677 1.000 43.16659 170 ALA A O 1
ATOM 1254 N N . ILE A 1 190 ? -2.00296 -5.98915 13.82800 1.000 49.31772 171 ILE A N 1
ATOM 1255 C CA . ILE A 1 190 ? -1.99950 -7.11483 14.75514 1.000 42.01744 171 ILE A CA 1
ATOM 1256 C C . ILE A 1 190 ? -3.19095 -8.03081 14.49888 1.000 43.46979 171 ILE A C 1
ATOM 1257 O O . ILE A 1 190 ? -3.10226 -9.24325 14.72055 1.000 53.10837 171 ILE A O 1
ATOM 1262 N N . ALA A 1 191 ? -4.31417 -7.48155 14.02694 1.000 44.18569 172 ALA A N 1
ATOM 1263 C CA . ALA A 1 191 ? -5.47083 -8.31894 13.72531 1.000 46.16903 172 ALA A CA 1
ATOM 1264 C C . ALA A 1 191 ? -5.16318 -9.28995 12.59258 1.000 42.38714 172 ALA A C 1
ATOM 1265 O O . ALA A 1 191 ? -5.54576 -10.46514 12.64939 1.000 55.93246 172 ALA A O 1
ATOM 1267 N N . LYS A 1 192 ? -4.46068 -8.82222 11.55955 1.000 36.22629 173 LYS A N 1
ATOM 1268 C CA . LYS A 1 192 ? -4.03912 -9.70992 10.48416 1.000 61.92878 173 LYS A CA 1
ATOM 1269 C C . LYS A 1 192 ? -2.96315 -10.68966 10.92950 1.000 57.12609 173 LYS A C 1
ATOM 1270 O O . LYS A 1 192 ? -2.62250 -11.60029 10.17047 1.000 62.09723 173 LYS A O 1
ATOM 1276 N N . LEU A 1 193 ? -2.43242 -10.53081 12.13768 1.000 44.05497 174 LEU A N 1
ATOM 1277 C CA . LEU A 1 193 ? -1.33314 -11.35125 12.62629 1.000 46.46772 174 LEU A CA 1
ATOM 1278 C C . LEU A 1 193 ? -1.79980 -12.66869 13.23145 1.000 53.27055 174 LEU A C 1
ATOM 1279 O O . LEU A 1 193 ? -1.09277 -13.67649 13.12143 1.000 61.24561 174 LEU A O 1
ATOM 1284 N N . GLY A 1 194 ? -2.96578 -12.68220 13.88165 1.000 60.62112 175 GLY A N 1
ATOM 1285 C CA . GLY A 1 194 ? -3.45558 -13.86226 14.56536 1.000 70.32071 175 GLY A CA 1
ATOM 1286 C C . GLY A 1 194 ? -4.85454 -14.24118 14.11043 1.000 69.82088 175 GLY A C 1
ATOM 1287 O O . GLY A 1 194 ? -5.43749 -13.60867 13.22818 1.000 65.36469 175 GLY A O 1
ATOM 1288 N N . GLY A 1 195 ? -5.38383 -15.28535 14.75015 1.000 67.94196 176 GLY A N 1
ATOM 1289 C CA . GLY A 1 195 ? -6.64339 -15.88761 14.35082 1.000 66.83744 176 GLY A CA 1
ATOM 1290 C C . GLY A 1 195 ? -7.89452 -15.12842 14.74851 1.000 62.06432 176 GLY A C 1
ATOM 1291 O O . GLY A 1 195 ? -7.92723 -13.89454 14.70037 1.000 72.63064 176 GLY A O 1
ATOM 1292 N N . GLU A 1 196 ? -8.93743 -15.86561 15.14284 1.000 54.05983 177 GLU A N 1
ATOM 1293 C CA . GLU A 1 196 ? -10.24124 -15.25682 15.38611 1.000 61.54449 177 GLU A CA 1
ATOM 1294 C C . GLU A 1 196 ? -10.30508 -14.58594 16.75143 1.000 70.39549 177 GLU A C 1
ATOM 1295 O O . GLU A 1 196 ? -10.73088 -13.43098 16.85845 1.000 73.11707 177 GLU A O 1
ATOM 1301 N N . GLU A 1 197 ? -9.90826 -15.30185 17.80990 1.000 67.49872 178 GLU A N 1
ATOM 1302 C CA . GLU A 1 197 ? -10.01910 -14.74674 19.15604 1.000 59.49828 178 GLU A CA 1
ATOM 1303 C C . GLU A 1 197 ? -9.17748 -13.48679 19.31199 1.000 63.33607 178 GLU A C 1
ATOM 1304 O O . GLU A 1 197 ? -9.51096 -12.61441 20.12220 1.000 71.23067 178 GLU A O 1
ATOM 1310 N N . LEU A 1 198 ? -8.09542 -13.36333 18.54075 1.000 56.75833 179 LEU A N 1
ATOM 1311 C CA . LEU A 1 198 ? -7.34284 -12.11520 18.53779 1.000 51.31078 179 LEU A CA 1
ATOM 1312 C C . LEU A 1 198 ? -8.10879 -11.02442 17.80257 1.000 43.67917 179 LEU A C 1
ATOM 1313 O O . LEU A 1 198 ? -8.28567 -9.91926 18.32553 1.000 49.90441 179 LEU A O 1
ATOM 1318 N N . ALA A 1 199 ? -8.58033 -11.32256 16.58776 1.000 47.89452 180 ALA A N 1
ATOM 1319 C CA . ALA A 1 199 ? -9.31707 -10.32984 15.81279 1.000 47.48912 180 ALA A CA 1
ATOM 1320 C C . ALA A 1 199 ? -10.56124 -9.85273 16.54887 1.000 51.31252 180 ALA A C 1
ATOM 1321 O O . ALA A 1 199 ? -10.99147 -8.70864 16.36349 1.000 54.52087 180 ALA A O 1
ATOM 1323 N N . GLU A 1 200 ? -11.14808 -10.70504 17.39022 1.000 47.21466 181 GLU A N 1
ATOM 1324 C CA . GLU A 1 200 ? -12.28155 -10.26828 18.19625 1.000 56.67759 181 GLU A CA 1
ATOM 1325 C C . GLU A 1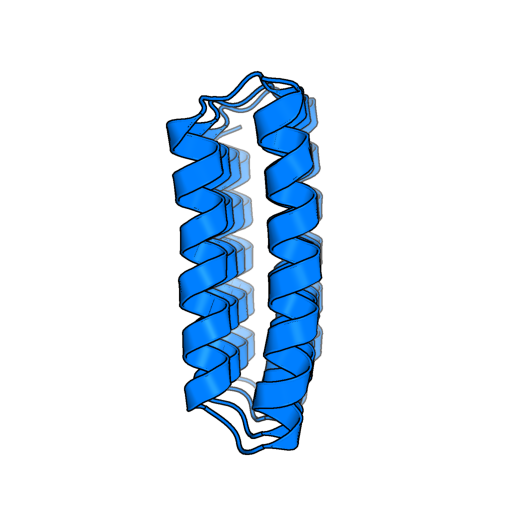 200 ? -11.83935 -9.30439 19.29016 1.000 58.13020 181 GLU A C 1
ATOM 1326 O O . GLU A 1 200 ? -12.49362 -8.28179 19.52544 1.000 54.84333 181 GLU A O 1
ATOM 1332 N N . GLU A 1 201 ? -10.72647 -9.60693 19.96405 1.000 56.54519 182 GLU A N 1
ATOM 1333 C CA . GLU A 1 201 ? -10.25949 -8.73568 21.03725 1.000 52.02191 182 GLU A CA 1
ATOM 1334 C C . GLU A 1 201 ? -9.68339 -7.43077 20.50311 1.000 40.14670 182 GLU A C 1
ATOM 1335 O O . GLU A 1 201 ? -9.72922 -6.41014 21.19872 1.000 40.37079 182 GLU A O 1
ATOM 1341 N N . ILE A 1 202 ? -9.13913 -7.43694 19.28328 1.000 39.98681 183 ILE A N 1
ATOM 1342 C CA . ILE A 1 202 ? -8.65628 -6.19223 18.68800 1.000 45.05163 183 ILE A CA 1
ATOM 1343 C C . ILE A 1 202 ? -9.81302 -5.22076 18.48235 1.000 46.44324 183 ILE A C 1
ATOM 1344 O O . ILE A 1 202 ? -9.65453 -4.00149 18.62483 1.000 50.39557 183 ILE A O 1
ATOM 1349 N N . ALA A 1 203 ? -10.99736 -5.74527 18.15530 1.000 51.82440 184 ALA A N 1
ATOM 1350 C CA . ALA A 1 203 ? -12.15881 -4.88505 17.95211 1.000 40.39731 184 ALA A CA 1
ATOM 1351 C C . ALA A 1 203 ? -12.56428 -4.18706 19.24516 1.000 35.14137 184 ALA A C 1
ATOM 1352 O O . ALA A 1 203 ? -12.93208 -3.00645 19.23264 1.000 45.04152 184 ALA A O 1
ATOM 1354 N N . LYS A 1 204 ? -12.51426 -4.90155 20.37210 1.000 37.01473 185 LYS A N 1
ATOM 1355 C CA . LYS A 1 204 ? -12.74723 -4.24951 21.65629 1.000 33.98608 185 LYS A CA 1
ATOM 1356 C C . LYS A 1 204 ? -11.65181 -3.23588 21.95554 1.000 43.30938 185 LYS A C 1
ATOM 1357 O O . LYS A 1 204 ? -11.93692 -2.12131 22.40887 1.000 40.35927 185 LYS A O 1
ATOM 1363 N N . ILE A 1 205 ? -10.39445 -3.60325 21.69345 1.000 47.58511 186 ILE A N 1
ATOM 1364 C CA . ILE A 1 205 ? -9.27591 -2.69338 21.92063 1.000 40.00620 186 ILE A CA 1
ATOM 1365 C C . ILE A 1 205 ? -9.39699 -1.45870 21.03630 1.000 39.88003 186 ILE A C 1
ATOM 1366 O O . ILE A 1 205 ? -9.18751 -0.32987 21.49627 1.000 34.85383 186 ILE A O 1
ATOM 1371 N N . LEU A 1 206 ? -9.74395 -1.64919 19.75875 1.000 43.53813 187 LEU A N 1
ATOM 1372 C CA . LEU A 1 206 ? -9.94857 -0.51251 18.86601 1.000 31.20197 187 LEU A CA 1
ATOM 1373 C C . LEU A 1 206 ? -11.07521 0.38663 19.35205 1.000 40.91662 187 LEU A C 1
ATOM 1374 O O . LEU A 1 206 ? -11.02644 1.60447 19.14784 1.000 52.59763 187 LEU A O 1
ATOM 1379 N N . ALA A 1 207 ? -12.09358 -0.18914 19.99582 1.000 53.47671 188 ALA A N 1
ATOM 1380 C CA . ALA A 1 207 ? -13.20886 0.61647 20.48082 1.000 47.81639 188 ALA A CA 1
ATOM 1381 C C . ALA A 1 207 ? -12.79559 1.47030 21.67298 1.000 55.88502 188 ALA A C 1
ATOM 1382 O O . ALA A 1 207 ? -13.18161 2.64135 21.76734 1.000 65.09887 188 ALA A O 1
ATOM 1384 N N . GLU A 1 208 ? -12.01165 0.90309 22.59405 1.000 40.97196 189 GLU A N 1
ATOM 1385 C CA . GLU A 1 208 ? -11.53295 1.67946 23.73415 1.000 36.95166 189 GLU A CA 1
ATOM 1386 C C . GLU A 1 208 ? -10.61561 2.80923 23.28069 1.000 51.22344 189 GLU A C 1
ATOM 1387 O O . GLU A 1 208 ? -10.70586 3.93548 23.78519 1.000 54.32555 189 GLU A O 1
ATOM 1393 N N . LEU A 1 209 ? -9.72880 2.52744 22.32300 1.000 48.64882 190 LEU A N 1
ATOM 1394 C CA . LEU A 1 209 ? -8.85026 3.56546 21.79464 1.000 52.54684 190 LEU A CA 1
ATOM 1395 C C . LEU A 1 209 ? -9.65290 4.66160 21.10550 1.000 43.62241 190 LEU A C 1
ATOM 1396 O O . LEU A 1 209 ? -9.44771 5.85278 21.36719 1.000 42.76813 190 LEU A O 1
ATOM 1401 N N . ALA A 1 210 ? -10.57905 4.27540 20.22226 1.000 44.01130 191 ALA A N 1
ATOM 1402 C CA . ALA A 1 210 ? -11.39775 5.26236 19.52460 1.000 44.00302 191 ALA A CA 1
ATOM 1403 C C . ALA A 1 210 ? -12.26077 6.05982 20.49186 1.000 61.15145 191 ALA A C 1
ATOM 1404 O O . ALA A 1 210 ? -12.65762 7.18964 20.18416 1.000 56.81261 191 ALA A O 1
ATOM 1406 N N . GLU A 1 211 ? -12.56055 5.49252 21.66167 1.000 56.84051 192 GLU A N 1
ATOM 1407 C CA . GLU A 1 211 ? -13.33172 6.22374 22.65932 1.000 47.48051 192 GLU A CA 1
ATOM 1408 C C . GLU A 1 211 ? -12.49019 7.31779 23.30739 1.000 57.49204 192 GLU A C 1
ATOM 1409 O O . GLU A 1 211 ? -12.98861 8.41851 23.57106 1.000 58.67501 192 GLU A O 1
ATOM 1415 N N . VAL A 1 212 ? -11.21191 7.03750 23.56786 1.000 57.34778 193 VAL A N 1
ATOM 1416 C CA . VAL A 1 212 ? -10.33885 8.04406 24.16407 1.000 32.30609 193 VAL A CA 1
ATOM 1417 C C . VAL A 1 212 ? -10.06957 9.17088 23.17191 1.000 46.25167 193 VAL A C 1
ATOM 1418 O O . VAL A 1 212 ? -10.13777 10.35559 23.52058 1.000 43.85134 193 VAL A O 1
ATOM 1422 N N . ALA A 1 213 ? -9.75969 8.82066 21.91864 1.000 40.95739 194 ALA A N 1
ATOM 1423 C CA . ALA A 1 213 ? -9.56284 9.84541 20.89705 1.000 47.48508 194 ALA A CA 1
ATOM 1424 C C . ALA A 1 213 ? -10.84382 10.62698 20.64265 1.000 51.70633 194 ALA A C 1
ATOM 1425 O O . ALA A 1 213 ? -10.79151 11.78798 20.21951 1.000 48.12630 194 ALA A O 1
ATOM 1427 N N . LYS A 1 214 ? -11.99888 10.00687 20.89295 1.000 58.35179 195 LYS A N 1
ATOM 1428 C CA . LYS A 1 214 ? -13.26678 10.71985 20.79467 1.000 47.84155 195 LYS A CA 1
ATOM 1429 C C . LYS A 1 214 ? -13.33151 11.86411 21.79711 1.000 46.21058 195 LYS A C 1
ATOM 1430 O O . LYS A 1 214 ? -13.74084 12.97879 21.45372 1.000 48.68582 195 LYS A O 1
ATOM 1436 N N . GLU A 1 215 ? -12.91718 11.61228 23.03957 0.810 41.09429 196 GLU A N 1
ATOM 1437 C CA . GLU A 1 215 ? -12.98102 12.64507 24.06606 0.810 47.43899 196 GLU A CA 1
ATOM 1438 C C . GLU A 1 215 ? -11.88874 13.69253 23.90583 0.810 45.04079 196 GLU A C 1
ATOM 1439 O O . GLU A 1 215 ? -12.10548 14.85962 24.24973 0.810 46.28136 196 GLU A O 1
ATOM 1445 N N . VAL A 1 216 ? -10.71483 13.30283 23.40488 1.000 59.52464 197 VAL A N 1
ATOM 1446 C CA . VAL A 1 216 ? -9.63842 14.27108 23.21918 1.000 48.01162 197 VAL A CA 1
ATOM 1447 C C . VAL A 1 216 ? -9.98861 15.25148 22.10571 1.000 48.46441 197 VAL A C 1
ATOM 1448 O O . VAL A 1 216 ? -9.76561 16.46119 22.23431 1.000 51.18610 197 VAL A O 1
ATOM 1452 N N . GLN A 1 217 ? -10.55032 14.75056 21.00015 1.000 49.46365 198 GLN A N 1
ATOM 1453 C CA . GLN A 1 217 ? -11.00780 15.63565 19.93289 1.000 41.37883 198 GLN A CA 1
ATOM 1454 C C . GLN A 1 217 ? -12.17709 16.50203 20.38490 1.000 63.44114 198 GLN A C 1
ATOM 1455 O O . GLN A 1 217 ? -12.32689 17.63421 19.91078 1.000 58.85937 198 GLN A O 1
ATOM 1461 N N . LYS A 1 218 ? -13.01312 15.98968 21.29158 1.000 59.22667 199 LYS A N 1
ATOM 1462 C CA . LYS A 1 218 ? -14.11873 16.78343 21.81808 1.000 46.72757 199 LYS A CA 1
ATOM 1463 C C . LYS A 1 218 ? -13.60711 18.01183 22.55873 1.000 65.00746 199 LYS A C 1
ATOM 1464 O O . LYS A 1 218 ? -14.00095 19.14377 22.25511 1.000 105.50603 199 LYS A O 1
ATOM 1470 N N . GLU A 1 219 ? -12.72109 17.80911 23.53281 1.000 56.17610 200 GLU A N 1
ATOM 1471 C CA . GLU A 1 219 ? -12.22166 18.92198 24.33968 1.000 77.66326 200 GLU A CA 1
ATOM 1472 C C . GL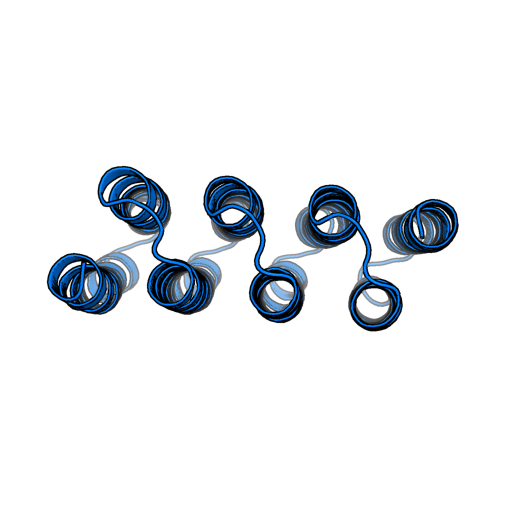U A 1 219 ? -11.22976 19.82938 23.58692 1.000 64.82120 200 GLU A C 1
ATOM 1473 O O . GLU A 1 219 ? -10.55882 20.63265 24.24498 1.000 73.68421 200 GLU A O 1
ATOM 1479 N N . LEU A 1 220 ? -11.11782 19.74740 22.26405 1.000 65.73627 201 LEU A N 1
ATOM 1480 C CA . LEU A 1 220 ? -10.21844 20.61484 21.50639 1.000 68.17403 201 LEU A CA 1
ATOM 1481 C C . LEU A 1 220 ? -10.84149 21.03154 20.17560 1.000 77.06261 201 LEU A C 1
ATOM 1482 O O . LEU A 1 220 ? -12.03603 21.32240 20.09786 1.000 77.57183 201 LEU A O 1
#

Foldseek 3Di:
DVVLLVVLLVVLVVLLVVLVVDDLVCVLVSLLVNLVSLLVSLVVCLVVLHALVSLLVSLLSSLVSLLVSLLVDDQVSLLSSLLSNLVSLLSSLVSCLSSLHALVSLLVSLLSNLVSLLVSLLSHALVSLQSSLVSNLVSLLSSLVSCLSNVHDLVSLVVSLVSNVVSLVSSLVRDDDVSVVVSVVSNVVSVVSSVVSSVSD